Protein AF-A0A1Y0NC49-F1 (afdb_monomer_lite)

Sequence (222 aa):
MADESELGPLDVQISKRDEIGERDSGLVVSEALNSLEAHAFSTFETIMLKIKERSDGTISFKMAAEIAAMLTGGVFEPIYKQIDPEKLGATARSLNVANEYGKRLNVRGKNLKQNALQRLGVAYPSHGFVIDRREAERLFTHVRTPSDLEIELAAGVGVYASIPCDTPLVQFLNPVVKEVKNDPSNAAATGTSAKGAAVKRSKPTAPKRSAGARRNSVRPTK

pLDDT: mean 73.6, std 22.43, range [26.83, 97.44]

Secondary structure (DSSP, 8-state):
--TT--B-S-------SS-SS----THHHHHHHHHHHHHHHHHHHHHHHHHHHHTTTSS-HHHHHHHHHHHHHHHHHHHHTT--HHHHHHHHHHHHHHHHHHHHHHHHH--BPTTHHHHHHHSSS-TT--B-HHHHHHHBS---PPPHHHHHHHHHHHHHHHS--SSPP---SS---------GGG-SS----------PPPPPPPPPPPP-----------

Structure (mmCIF, N/CA/C/O backbone):
data_AF-A0A1Y0NC49-F1
#
_entry.id   AF-A0A1Y0NC49-F1
#
loop_
_atom_site.group_PDB
_atom_site.id
_atom_site.type_symbol
_atom_site.label_atom_id
_atom_site.label_alt_id
_atom_site.label_comp_id
_atom_site.label_asym_id
_atom_site.label_entity_id
_atom_site.label_seq_id
_atom_site.pdbx_PDB_ins_code
_atom_site.Cartn_x
_atom_site.Cartn_y
_atom_site.Cartn_z
_atom_site.occupancy
_atom_site.B_iso_or_equiv
_atom_site.auth_seq_id
_atom_site.auth_comp_id
_atom_site.auth_asym_id
_atom_site.auth_atom_id
_atom_site.pdbx_PDB_model_num
ATOM 1 N N . MET A 1 1 ? 13.428 -9.517 -17.381 1.00 87.62 1 MET A N 1
ATOM 2 C CA . MET A 1 1 ? 13.874 -9.676 -15.985 1.00 87.62 1 MET A CA 1
ATOM 3 C C . MET A 1 1 ? 14.841 -10.843 -15.932 1.00 87.62 1 MET A C 1
ATOM 5 O O . MET A 1 1 ? 14.443 -11.958 -16.276 1.00 87.62 1 MET A O 1
ATOM 9 N N . ALA A 1 2 ? 16.112 -10.558 -15.631 1.00 85.19 2 ALA A N 1
ATOM 10 C CA . ALA A 1 2 ? 17.130 -11.580 -15.379 1.00 85.19 2 ALA A CA 1
ATOM 11 C C . ALA A 1 2 ? 16.840 -12.283 -14.041 1.00 85.19 2 ALA A C 1
ATOM 13 O O . ALA A 1 2 ? 15.899 -11.901 -13.344 1.00 85.19 2 ALA A O 1
ATOM 14 N N . ASP A 1 3 ? 17.604 -13.317 -13.701 1.00 83.38 3 ASP A N 1
ATOM 15 C CA . ASP A 1 3 ? 17.299 -14.160 -12.537 1.00 83.38 3 ASP A CA 1
ATOM 16 C C . ASP A 1 3 ? 17.506 -13.444 -11.190 1.00 83.38 3 ASP A C 1
ATOM 18 O O . ASP A 1 3 ? 16.746 -13.690 -10.262 1.00 83.38 3 ASP A O 1
ATOM 22 N N . GLU A 1 4 ? 18.433 -12.487 -11.120 1.00 83.62 4 GLU A N 1
ATOM 23 C CA . GLU A 1 4 ? 18.668 -11.623 -9.948 1.00 83.62 4 GLU A CA 1
ATOM 24 C C . GLU A 1 4 ? 18.038 -10.225 -10.113 1.00 83.62 4 GLU A C 1
ATOM 26 O O . GLU A 1 4 ? 18.396 -9.273 -9.429 1.00 83.62 4 GLU A O 1
ATOM 31 N N . SER A 1 5 ? 17.132 -10.048 -11.083 1.00 84.50 5 SER A N 1
ATOM 32 C CA . SER A 1 5 ? 16.457 -8.761 -11.273 1.00 84.50 5 SER A CA 1
ATOM 33 C C . SER A 1 5 ? 15.294 -8.588 -10.307 1.00 84.50 5 SER A C 1
ATOM 35 O O . SER A 1 5 ? 14.400 -9.432 -10.242 1.00 84.50 5 SER A O 1
ATOM 37 N N . GLU A 1 6 ? 15.243 -7.417 -9.683 1.00 88.19 6 GLU A N 1
ATOM 38 C CA . GLU A 1 6 ? 14.230 -7.048 -8.700 1.00 88.19 6 GLU A CA 1
ATOM 39 C C . GLU A 1 6 ? 13.465 -5.799 -9.150 1.00 88.19 6 GLU A C 1
ATOM 41 O O . GLU A 1 6 ? 14.034 -4.867 -9.724 1.00 88.19 6 GLU A O 1
ATOM 46 N N . LEU A 1 7 ? 12.160 -5.773 -8.887 1.00 88.62 7 LEU A N 1
ATOM 47 C CA . LEU A 1 7 ? 11.336 -4.570 -8.966 1.00 88.62 7 LEU A CA 1
ATOM 48 C C . LEU A 1 7 ? 10.793 -4.257 -7.563 1.00 88.62 7 LEU A C 1
ATOM 50 O O . LEU A 1 7 ? 10.468 -5.167 -6.807 1.00 88.62 7 LEU A O 1
ATOM 54 N N . GLY A 1 8 ? 10.670 -2.977 -7.219 1.00 86.06 8 GLY A N 1
ATOM 55 C CA . GLY A 1 8 ? 9.942 -2.548 -6.024 1.00 86.06 8 GLY A CA 1
ATOM 56 C C . GLY A 1 8 ? 8.457 -2.278 -6.311 1.00 86.06 8 GLY A C 1
ATOM 57 O O . GLY A 1 8 ? 8.070 -2.082 -7.471 1.00 86.06 8 GLY A O 1
ATOM 58 N N . PRO A 1 9 ? 7.604 -2.210 -5.275 1.00 85.38 9 PRO A N 1
ATOM 59 C CA . PRO A 1 9 ? 6.251 -1.681 -5.396 1.00 85.38 9 PRO A CA 1
ATOM 60 C C . PRO A 1 9 ? 6.269 -0.231 -5.889 1.00 85.38 9 PRO A C 1
ATOM 62 O O . PRO A 1 9 ? 7.312 0.423 -5.926 1.00 85.38 9 PRO A O 1
ATOM 65 N N . LEU A 1 10 ? 5.101 0.295 -6.255 1.00 82.94 10 LEU A N 1
ATOM 66 C CA . LEU A 1 10 ? 4.974 1.670 -6.726 1.00 82.94 10 LEU A CA 1
ATOM 67 C C . LEU A 1 10 ? 5.448 2.637 -5.632 1.00 82.94 10 LEU A C 1
ATOM 69 O O . LEU A 1 10 ? 4.787 2.806 -4.608 1.00 82.94 10 LEU A O 1
ATOM 73 N N . ASP A 1 11 ? 6.606 3.256 -5.857 1.00 70.00 11 ASP A N 1
ATOM 74 C CA . ASP A 1 11 ? 7.195 4.204 -4.919 1.00 70.00 11 ASP A CA 1
ATOM 75 C C . ASP A 1 11 ? 6.455 5.538 -5.008 1.00 70.00 11 ASP A C 1
ATOM 77 O O . ASP A 1 11 ? 6.471 6.236 -6.029 1.00 70.00 11 ASP A O 1
ATOM 81 N N . VAL A 1 12 ? 5.757 5.875 -3.931 1.00 66.12 12 VAL A N 1
ATOM 82 C CA . VAL A 1 12 ? 5.056 7.140 -3.805 1.00 66.12 12 VAL A CA 1
ATOM 83 C C . VAL A 1 12 ? 5.989 8.078 -3.061 1.00 66.12 12 VAL A C 1
ATOM 85 O O . VAL A 1 12 ? 6.072 8.057 -1.837 1.00 66.12 12 VAL A O 1
ATOM 88 N N . GLN A 1 13 ? 6.722 8.896 -3.808 1.00 61.75 13 GLN A N 1
ATOM 89 C CA . GLN A 1 13 ? 7.709 9.790 -3.216 1.00 61.75 13 GLN A CA 1
ATOM 90 C C . GLN A 1 13 ? 7.017 10.907 -2.434 1.00 61.75 13 GLN A C 1
ATOM 92 O O . GLN A 1 13 ? 6.526 11.880 -3.007 1.00 61.75 13 GLN A O 1
ATOM 97 N N . ILE A 1 14 ? 6.981 10.769 -1.112 1.00 59.38 14 ILE A N 1
ATOM 98 C CA . ILE A 1 14 ? 6.468 11.799 -0.211 1.00 59.38 14 ILE A CA 1
ATOM 99 C C . ILE A 1 14 ? 7.626 12.709 0.171 1.00 59.38 14 ILE A C 1
ATOM 101 O O . ILE A 1 14 ? 8.635 12.280 0.724 1.00 59.38 14 ILE A O 1
ATOM 105 N N . SER A 1 15 ? 7.485 13.990 -0.149 1.00 46.03 15 SER A N 1
ATOM 106 C CA . SER A 1 15 ? 8.445 15.014 0.246 1.00 46.03 15 SER A CA 1
ATOM 107 C C . SER A 1 15 ? 8.203 15.368 1.716 1.00 46.03 15 SER A C 1
ATOM 109 O O . SER A 1 15 ? 7.214 16.031 2.022 1.00 46.03 15 SER A O 1
ATOM 111 N N . LYS A 1 16 ? 9.085 14.957 2.634 1.00 53.06 16 LYS A N 1
ATOM 112 C CA . LYS A 1 16 ? 9.150 15.579 3.966 1.00 53.06 16 LYS A CA 1
ATOM 113 C C . LYS A 1 16 ? 9.898 16.908 3.830 1.00 53.06 16 LYS A C 1
ATOM 115 O O . LYS A 1 16 ? 10.981 16.939 3.251 1.00 53.06 16 LYS A O 1
ATOM 120 N N . ARG A 1 17 ? 9.310 18.008 4.311 1.00 48.62 17 ARG A N 1
ATOM 121 C CA . ARG A 1 17 ? 9.970 19.328 4.321 1.00 48.62 17 ARG A CA 1
ATOM 122 C C . ARG A 1 17 ? 10.943 19.505 5.491 1.00 48.62 17 ARG A C 1
ATOM 124 O O . ARG A 1 17 ? 11.861 20.301 5.346 1.00 48.62 17 ARG A O 1
ATOM 131 N N . ASP A 1 18 ? 10.800 18.718 6.560 1.00 43.00 18 ASP A N 1
ATOM 132 C CA . ASP A 1 18 ? 11.466 19.008 7.841 1.00 43.00 18 ASP A CA 1
ATOM 133 C C . ASP A 1 18 ? 12.397 17.905 8.380 1.00 43.00 18 ASP A C 1
ATOM 135 O O . ASP A 1 18 ? 13.010 18.088 9.427 1.00 43.00 18 ASP A O 1
ATOM 139 N N . GLU A 1 19 ? 12.587 16.787 7.670 1.00 42.81 19 GLU A N 1
ATOM 140 C CA . GLU A 1 19 ? 13.508 15.722 8.103 1.00 42.81 19 GLU A CA 1
ATOM 141 C C . GLU A 1 19 ? 14.499 15.371 6.990 1.00 42.81 19 GLU A C 1
ATOM 143 O O . GLU A 1 19 ? 14.151 14.794 5.957 1.00 42.81 19 GLU A O 1
ATOM 148 N N . ILE A 1 20 ? 15.763 15.736 7.203 1.00 35.75 20 ILE A N 1
ATOM 149 C CA . ILE A 1 20 ? 16.882 15.348 6.344 1.00 35.75 20 ILE A CA 1
ATOM 150 C C . ILE A 1 20 ? 17.117 13.843 6.539 1.00 35.75 20 ILE A C 1
ATOM 152 O O . ILE A 1 20 ? 17.807 13.443 7.469 1.00 35.75 20 ILE A O 1
ATOM 156 N N . GLY A 1 21 ? 16.560 13.007 5.658 1.00 40.12 21 GLY A N 1
ATOM 157 C CA . GLY A 1 21 ? 17.065 11.644 5.440 1.00 40.12 21 GLY A CA 1
ATOM 158 C C . GLY A 1 21 ? 16.086 10.477 5.583 1.00 40.12 21 GLY A C 1
ATOM 159 O O . GLY A 1 21 ? 16.442 9.383 5.151 1.00 40.12 21 GLY A O 1
ATOM 160 N N . GLU A 1 22 ? 14.863 10.664 6.089 1.00 42.31 22 GLU A N 1
ATOM 161 C CA . GLU A 1 22 ? 13.917 9.547 6.260 1.00 42.31 22 GLU A CA 1
ATOM 162 C C . GLU A 1 22 ? 12.746 9.579 5.268 1.00 42.31 22 GLU A C 1
ATOM 164 O O . GLU A 1 22 ? 11.895 10.472 5.276 1.00 42.31 22 GLU A O 1
ATOM 169 N N . ARG A 1 23 ? 12.683 8.550 4.413 1.00 46.22 23 ARG A N 1
ATOM 170 C CA . ARG A 1 23 ? 11.523 8.234 3.572 1.00 46.22 23 ARG A CA 1
ATOM 171 C C . ARG A 1 23 ? 10.524 7.430 4.402 1.00 46.22 23 ARG A C 1
ATOM 173 O O . ARG A 1 23 ? 10.724 6.237 4.597 1.00 46.22 23 ARG A O 1
ATOM 180 N N . ASP A 1 24 ? 9.445 8.060 4.855 1.00 52.69 24 ASP A N 1
ATOM 181 C CA . ASP A 1 24 ? 8.302 7.309 5.381 1.00 52.69 24 ASP A CA 1
ATOM 182 C C . ASP A 1 24 ? 7.422 6.819 4.233 1.00 52.69 24 ASP A C 1
ATOM 184 O O . ASP A 1 24 ? 7.059 7.584 3.335 1.00 52.69 24 ASP A O 1
ATOM 188 N N . SER A 1 25 ? 7.040 5.546 4.286 1.00 51.53 25 SER A N 1
ATOM 189 C CA . SER A 1 25 ? 6.068 4.978 3.358 1.00 51.53 25 SER A CA 1
ATOM 190 C C . SER A 1 25 ? 4.673 5.481 3.728 1.00 51.53 25 SER A C 1
ATOM 192 O O . SER A 1 25 ? 4.112 5.105 4.755 1.00 51.53 25 SER A O 1
ATOM 194 N N . GLY A 1 26 ? 4.089 6.345 2.898 1.00 52.69 26 GLY A N 1
ATOM 195 C CA . GLY A 1 26 ? 2.743 6.861 3.155 1.00 52.69 26 GLY A CA 1
ATOM 196 C C . GLY A 1 26 ? 1.667 5.779 3.136 1.00 52.69 26 GLY A C 1
ATOM 197 O O . GLY A 1 26 ? 0.661 5.887 3.830 1.00 52.69 26 GLY A O 1
ATOM 198 N N . LEU A 1 27 ? 1.897 4.686 2.410 1.00 53.19 27 LEU A N 1
ATOM 199 C CA . LEU A 1 27 ? 0.975 3.558 2.374 1.00 53.19 27 LEU A CA 1
ATOM 200 C C . LEU A 1 27 ? 0.624 3.028 3.780 1.00 53.19 27 LEU A C 1
ATOM 202 O O . LEU A 1 27 ? -0.527 2.693 4.055 1.00 53.19 27 LEU A O 1
ATOM 206 N N . VAL A 1 28 ? 1.595 3.060 4.693 1.00 58.81 28 VAL A N 1
ATOM 207 C CA . VAL A 1 28 ? 1.469 2.544 6.061 1.00 58.81 28 VAL A CA 1
ATOM 208 C C . VAL A 1 28 ? 0.462 3.347 6.893 1.00 58.81 28 VAL A C 1
ATOM 210 O O . VAL A 1 28 ? -0.202 2.787 7.759 1.00 58.81 28 VAL A O 1
ATOM 213 N N . VAL A 1 29 ? 0.286 4.646 6.627 1.00 65.00 29 VAL A N 1
ATOM 214 C CA . VAL A 1 29 ? -0.526 5.523 7.492 1.00 65.00 29 VAL A CA 1
ATOM 215 C C . VAL A 1 29 ? -2.026 5.272 7.312 1.00 65.00 29 VAL A C 1
ATOM 217 O O . VAL A 1 29 ? -2.773 5.249 8.287 1.00 65.00 29 VAL A O 1
ATOM 220 N N . SER A 1 30 ? -2.488 5.064 6.075 1.00 67.94 30 SER A N 1
ATOM 221 C CA . SER A 1 30 ? -3.914 4.827 5.799 1.00 67.94 30 SER A CA 1
ATOM 222 C C . SER A 1 30 ? -4.369 3.442 6.265 1.00 67.94 30 SER A C 1
ATOM 224 O O . SER A 1 30 ? -5.453 3.304 6.826 1.00 67.94 30 SER A O 1
ATOM 226 N N . GLU A 1 31 ? -3.533 2.420 6.073 1.00 71.00 31 GLU A N 1
ATOM 227 C CA . GLU A 1 31 ? -3.810 1.068 6.565 1.00 71.00 31 GLU A CA 1
ATOM 228 C C . GLU A 1 31 ? -3.779 1.010 8.097 1.00 71.00 31 GLU A C 1
ATOM 230 O O . GLU A 1 31 ? -4.676 0.427 8.709 1.00 71.00 31 GLU A O 1
ATOM 235 N N . ALA A 1 32 ? -2.819 1.696 8.728 1.00 75.50 32 ALA A N 1
ATOM 236 C CA . ALA A 1 32 ? -2.767 1.825 10.181 1.00 75.50 32 ALA A CA 1
ATOM 237 C C . ALA A 1 32 ? -4.022 2.502 10.751 1.00 75.50 32 ALA A C 1
ATOM 239 O O . ALA A 1 32 ? -4.528 2.060 11.778 1.00 75.50 32 ALA A O 1
ATOM 240 N N . LEU A 1 33 ? -4.560 3.526 10.079 1.00 81.25 33 LEU A N 1
ATOM 241 C CA . LEU A 1 33 ? -5.809 4.180 10.481 1.00 81.25 33 LEU A CA 1
ATOM 242 C C . LEU A 1 33 ? -7.016 3.246 10.403 1.00 81.25 33 LEU A C 1
ATOM 244 O O . LEU A 1 33 ? -7.763 3.152 11.372 1.00 81.25 33 LEU A O 1
ATOM 248 N N . ASN A 1 34 ? -7.179 2.521 9.293 1.00 82.44 34 ASN A N 1
ATOM 249 C CA . ASN A 1 34 ? -8.266 1.546 9.151 1.00 82.44 34 ASN A CA 1
ATOM 250 C C . ASN A 1 34 ? -8.160 0.433 10.208 1.00 82.44 34 ASN A C 1
ATOM 252 O O . ASN A 1 34 ? -9.161 0.001 10.775 1.00 82.44 34 ASN A O 1
ATOM 256 N N . SER A 1 35 ? -6.935 -0.014 10.501 1.00 86.50 35 SER A N 1
ATOM 257 C CA . SER A 1 35 ? -6.669 -0.980 11.568 1.00 86.50 35 SER A CA 1
ATOM 258 C C . SER A 1 35 ? -7.035 -0.412 12.945 1.00 86.50 35 SER A C 1
ATOM 260 O O . SER A 1 35 ? -7.720 -1.066 13.731 1.00 86.50 35 SER A O 1
ATOM 262 N N . LEU A 1 36 ? -6.655 0.839 13.226 1.00 89.19 36 LEU A N 1
ATOM 263 C CA . LEU A 1 36 ? -6.966 1.520 14.482 1.00 89.19 36 LEU A CA 1
ATOM 264 C C . LEU A 1 36 ? -8.477 1.724 14.669 1.00 89.19 36 LEU A C 1
ATOM 266 O O . LEU A 1 36 ? -8.977 1.553 15.780 1.00 89.19 36 LEU A O 1
ATOM 270 N N . GLU A 1 37 ? -9.208 2.038 13.598 1.00 90.94 37 GLU A N 1
ATOM 271 C CA . GLU A 1 37 ? -10.672 2.124 13.594 1.00 90.94 37 GLU A CA 1
ATOM 272 C C . GLU A 1 37 ? -11.304 0.768 13.936 1.00 90.94 37 GLU A C 1
ATOM 274 O O . GLU A 1 37 ? -12.117 0.675 14.860 1.00 90.94 37 GLU A O 1
ATOM 279 N N . ALA A 1 38 ? -10.884 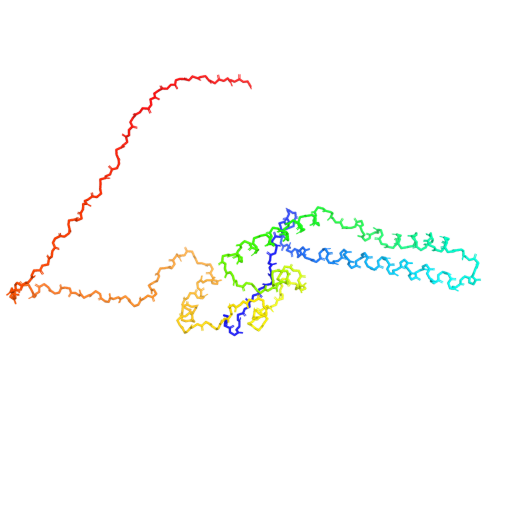-0.301 13.251 1.00 92.94 38 ALA A N 1
ATOM 280 C CA . ALA A 1 38 ? -11.381 -1.651 13.500 1.00 92.94 38 ALA A CA 1
ATOM 281 C C . ALA A 1 38 ? -11.109 -2.106 14.945 1.00 92.94 38 ALA A C 1
ATOM 283 O O . ALA A 1 38 ? -11.987 -2.668 15.608 1.00 92.94 38 ALA A O 1
ATOM 284 N N . HIS A 1 39 ? -9.916 -1.816 15.468 1.00 94.44 39 HIS A N 1
ATOM 285 C CA . HIS A 1 39 ? -9.561 -2.098 16.856 1.00 94.44 39 HIS A CA 1
ATOM 286 C C . HIS A 1 39 ? -10.370 -1.268 17.855 1.00 94.44 39 HIS A C 1
ATOM 288 O O . HIS A 1 39 ? -10.789 -1.810 18.881 1.00 94.44 39 HIS A O 1
ATOM 294 N N . ALA A 1 40 ? -10.631 0.011 17.572 1.00 95.12 40 ALA A N 1
ATOM 295 C CA . ALA A 1 40 ? -11.466 0.856 18.420 1.00 95.12 40 ALA A CA 1
ATOM 296 C C . ALA A 1 40 ? -12.896 0.311 18.503 1.00 95.12 40 ALA A C 1
ATOM 298 O O . ALA A 1 40 ? -13.429 0.142 19.602 1.00 95.12 40 ALA A O 1
ATOM 299 N N . PHE A 1 41 ? -13.486 -0.058 17.364 1.00 95.88 41 PHE A N 1
ATOM 300 C CA . PHE A 1 41 ? -14.822 -0.646 17.320 1.00 95.88 41 PHE A CA 1
ATOM 301 C C . PHE A 1 41 ? -14.894 -1.983 18.073 1.00 95.88 41 PHE A C 1
ATOM 303 O O . PHE A 1 41 ? -15.756 -2.169 18.932 1.00 95.88 41 PHE A O 1
ATOM 310 N N . SER A 1 42 ? -13.948 -2.893 17.819 1.00 97.19 42 SER A N 1
ATOM 311 C CA . SER A 1 42 ? -13.893 -4.193 18.500 1.00 97.19 42 SER A CA 1
ATOM 312 C C . SER A 1 42 ? -13.695 -4.052 20.014 1.00 97.19 42 SER A C 1
ATOM 314 O O . SER A 1 42 ? -14.296 -4.790 20.801 1.00 97.19 42 SER A O 1
ATOM 316 N N . THR A 1 43 ? -12.892 -3.077 20.446 1.00 96.50 43 THR A N 1
ATOM 317 C CA . THR A 1 43 ? -12.676 -2.786 21.869 1.00 96.50 43 THR A CA 1
ATOM 318 C C . THR A 1 43 ? -13.954 -2.271 22.522 1.00 96.50 43 THR A C 1
ATOM 320 O O . THR A 1 43 ? -14.339 -2.773 23.580 1.00 96.50 43 THR A O 1
ATOM 323 N N . PHE A 1 44 ? -14.647 -1.332 21.874 1.00 97.44 44 PHE A N 1
ATOM 324 C CA . PHE A 1 44 ? -15.941 -0.832 22.332 1.00 97.44 44 PHE A CA 1
ATOM 325 C C . PHE A 1 44 ? -16.955 -1.966 22.509 1.00 97.44 44 PHE A C 1
ATOM 327 O O . PHE A 1 44 ? -17.540 -2.109 23.585 1.00 97.44 44 PHE A O 1
ATOM 334 N N . GLU A 1 45 ? -17.125 -2.800 21.482 1.00 96.81 45 GLU A N 1
ATOM 335 C CA . GLU A 1 45 ? -18.058 -3.926 21.505 1.00 96.81 45 GLU A CA 1
ATOM 336 C C . GLU A 1 45 ? -17.712 -4.907 22.631 1.00 96.81 45 GLU A C 1
ATOM 338 O O . GLU A 1 45 ? -18.567 -5.264 23.443 1.00 96.81 45 GLU A O 1
ATOM 343 N N . THR A 1 46 ? -16.433 -5.271 22.741 1.00 96.62 46 THR A N 1
ATOM 344 C CA . THR A 1 46 ? -15.938 -6.184 23.775 1.00 96.62 46 THR A CA 1
ATOM 345 C C . THR A 1 46 ? -16.215 -5.652 25.178 1.00 96.62 46 THR A C 1
ATOM 347 O O . THR A 1 46 ? -16.656 -6.406 26.046 1.00 96.62 46 THR A O 1
ATOM 350 N N . ILE A 1 47 ? -15.950 -4.368 25.432 1.00 95.69 47 ILE A N 1
ATOM 351 C CA . ILE A 1 47 ? -16.185 -3.754 26.744 1.00 95.69 47 ILE A CA 1
ATOM 352 C C . ILE A 1 47 ? -17.684 -3.708 27.043 1.00 95.69 47 ILE A C 1
ATOM 354 O O . ILE A 1 47 ? -18.097 -4.115 28.128 1.00 95.69 47 ILE A O 1
ATOM 358 N N . MET A 1 48 ? -18.500 -3.262 26.087 1.00 95.31 48 MET A N 1
ATOM 359 C CA . MET A 1 48 ? -19.947 -3.143 26.258 1.00 95.31 48 MET A CA 1
ATOM 360 C C . MET A 1 48 ? -20.588 -4.501 26.580 1.00 95.31 48 MET A C 1
ATOM 362 O O . MET A 1 48 ? -21.315 -4.618 27.572 1.00 95.31 48 MET A O 1
ATOM 366 N N . LEU A 1 49 ? -20.257 -5.542 25.807 1.00 94.56 49 LEU A N 1
ATOM 367 C CA . LEU A 1 49 ? -20.767 -6.897 26.021 1.00 94.56 49 LEU A CA 1
ATOM 368 C C . LEU A 1 49 ? -20.300 -7.473 27.362 1.00 94.56 49 LEU A C 1
ATOM 370 O O . LEU A 1 49 ? -21.121 -7.998 28.112 1.00 94.56 49 LEU A O 1
ATOM 374 N N . LYS A 1 50 ? -19.019 -7.301 27.720 1.00 94.81 50 LYS A N 1
ATOM 375 C CA . LYS A 1 50 ? -18.484 -7.759 29.015 1.00 94.81 50 LYS A CA 1
ATOM 376 C C . LYS A 1 50 ? -19.150 -7.077 30.199 1.00 94.81 50 LYS A C 1
ATOM 378 O O . LYS A 1 50 ? -19.402 -7.735 31.206 1.00 94.81 50 LYS A O 1
ATOM 383 N N . ILE A 1 51 ? -19.423 -5.774 30.105 1.00 93.44 51 ILE A N 1
ATOM 384 C CA . ILE A 1 51 ? -20.188 -5.070 31.135 1.00 93.44 51 ILE A CA 1
ATOM 385 C C . ILE A 1 51 ? -21.566 -5.714 31.224 1.00 93.44 51 ILE A C 1
ATOM 387 O O . ILE A 1 51 ? -21.963 -6.130 32.306 1.00 93.44 51 ILE A O 1
ATOM 391 N N . LYS A 1 52 ? -22.281 -5.864 30.105 1.00 90.75 52 LYS A N 1
ATOM 392 C CA . LYS A 1 52 ? -23.648 -6.388 30.126 1.00 90.75 52 LYS A CA 1
ATOM 393 C C . LYS A 1 52 ? -23.742 -7.804 30.705 1.00 90.75 52 LYS A C 1
ATOM 395 O O . LYS A 1 52 ? -24.641 -8.053 31.506 1.00 90.75 52 LYS A O 1
ATOM 400 N N . GLU A 1 53 ? -22.817 -8.679 30.329 1.00 92.06 53 GLU A N 1
ATOM 401 C CA . GLU A 1 53 ? -22.733 -10.066 30.793 1.00 92.06 53 GLU A CA 1
ATOM 402 C C . GLU A 1 53 ? -22.413 -10.149 32.290 1.00 92.06 53 GLU A C 1
ATOM 404 O O . GLU A 1 53 ? -23.106 -10.835 33.028 1.00 92.06 53 GLU A O 1
ATOM 409 N N . ARG A 1 54 ? -21.419 -9.391 32.772 1.00 92.62 54 ARG A N 1
ATOM 410 C CA . ARG A 1 54 ? -20.984 -9.440 34.182 1.00 92.62 54 ARG A CA 1
ATOM 411 C C . ARG A 1 54 ? -21.898 -8.701 35.152 1.00 92.62 54 ARG A C 1
ATOM 413 O O . ARG A 1 54 ? -21.737 -8.829 36.359 1.00 92.62 54 ARG A O 1
ATOM 420 N N . SER A 1 55 ? -22.805 -7.881 34.634 1.00 88.81 55 SER A N 1
ATOM 421 C CA . SER A 1 55 ? -23.704 -7.073 35.457 1.00 88.81 55 SER A CA 1
ATOM 422 C C . SER A 1 55 ? -24.959 -7.825 35.902 1.00 88.81 55 SER A C 1
ATOM 424 O O . SER A 1 55 ? -25.747 -7.240 36.639 1.00 88.81 55 SER A O 1
ATOM 426 N N . ASP A 1 56 ? -25.225 -9.039 35.406 1.00 85.31 56 ASP A N 1
ATOM 427 C CA . ASP A 1 56 ? -26.453 -9.806 35.697 1.00 85.31 56 ASP A CA 1
ATOM 428 C C . ASP A 1 56 ? -27.746 -8.970 35.586 1.00 85.31 56 ASP A C 1
ATOM 430 O O . ASP A 1 56 ? -28.675 -9.058 36.385 1.00 85.31 56 ASP A O 1
ATOM 434 N N . GLY A 1 57 ? -27.806 -8.082 34.589 1.00 82.25 57 GLY A N 1
ATOM 435 C CA . GLY A 1 57 ? -28.975 -7.227 34.355 1.00 82.25 57 GLY A CA 1
ATOM 436 C C . GLY A 1 57 ? -29.040 -5.928 35.167 1.00 82.25 57 GLY A C 1
ATOM 437 O O . GLY A 1 57 ? -29.865 -5.084 34.827 1.00 82.25 57 GLY A O 1
ATOM 438 N N . THR A 1 58 ? -28.152 -5.706 36.143 1.00 89.25 58 THR A N 1
ATOM 439 C CA . THR A 1 58 ? -28.120 -4.463 36.947 1.00 89.25 58 THR A CA 1
ATOM 440 C C . THR A 1 58 ? -27.775 -3.223 36.122 1.00 89.25 58 THR A C 1
ATOM 442 O O . THR A 1 58 ? -28.319 -2.145 36.355 1.00 89.25 58 THR A O 1
ATOM 445 N N . ILE A 1 59 ? -26.912 -3.372 35.114 1.00 91.00 59 ILE A N 1
ATOM 446 C CA . ILE A 1 59 ? -26.540 -2.296 34.194 1.00 91.00 59 ILE A CA 1
ATOM 447 C C . ILE A 1 59 ? -27.402 -2.379 32.926 1.00 91.00 59 ILE A C 1
ATOM 449 O O . ILE A 1 59 ? -27.519 -3.421 32.259 1.00 91.00 59 ILE A O 1
ATOM 453 N N . SER A 1 60 ? -28.032 -1.249 32.592 1.00 92.56 60 SER A N 1
ATOM 454 C CA . SER A 1 60 ? -28.800 -1.095 31.357 1.00 92.56 60 SER A CA 1
ATOM 455 C C . SER A 1 60 ? -27.871 -1.098 30.142 1.00 92.56 60 SER A C 1
ATOM 457 O O . SER A 1 60 ? -26.710 -0.704 30.228 1.00 92.56 60 SER A O 1
ATOM 459 N N . PHE A 1 61 ? -28.383 -1.508 28.979 1.00 91.94 61 PHE A N 1
ATOM 460 C CA . PHE A 1 61 ? -27.602 -1.484 27.737 1.00 91.94 61 PHE A CA 1
ATOM 461 C C . PHE A 1 61 ? -27.057 -0.081 27.427 1.00 91.94 61 PHE A C 1
ATOM 463 O O . PHE A 1 61 ? -25.894 0.067 27.069 1.00 91.94 61 PHE A O 1
ATOM 470 N N . LYS A 1 62 ? -27.880 0.954 27.647 1.00 94.38 62 LYS A N 1
ATOM 471 C CA . LYS A 1 62 ? -27.487 2.354 27.463 1.00 94.38 62 LYS A CA 1
ATOM 472 C C . LYS A 1 62 ? -26.285 2.726 28.337 1.00 94.38 62 LYS A C 1
ATOM 474 O O . LYS A 1 62 ? -25.309 3.253 27.821 1.00 94.38 62 LYS A O 1
ATOM 479 N N . MET A 1 63 ? -26.330 2.396 29.629 1.00 93.81 63 MET A N 1
ATOM 480 C CA . MET A 1 63 ? -25.232 2.694 30.554 1.00 93.81 63 MET A CA 1
ATOM 481 C C . MET A 1 63 ? -23.961 1.909 30.195 1.00 93.81 63 MET A C 1
ATOM 483 O O . MET A 1 63 ? -22.865 2.460 30.219 1.00 93.81 63 MET A O 1
ATOM 487 N N . ALA A 1 64 ? -24.092 0.634 29.811 1.00 93.25 64 ALA A N 1
ATOM 488 C CA . ALA A 1 64 ? -22.958 -0.171 29.357 1.00 93.25 64 ALA A CA 1
ATOM 489 C C . ALA A 1 64 ? -22.296 0.425 28.102 1.00 93.25 64 ALA A C 1
ATOM 491 O O . ALA A 1 64 ? -21.070 0.483 28.027 1.00 93.25 64 ALA A O 1
ATOM 492 N N . ALA A 1 65 ? -23.096 0.911 27.147 1.00 95.00 65 ALA A N 1
ATOM 493 C CA . ALA A 1 65 ? -22.605 1.581 25.947 1.00 95.00 65 ALA A CA 1
ATOM 494 C C . ALA A 1 65 ? -21.908 2.914 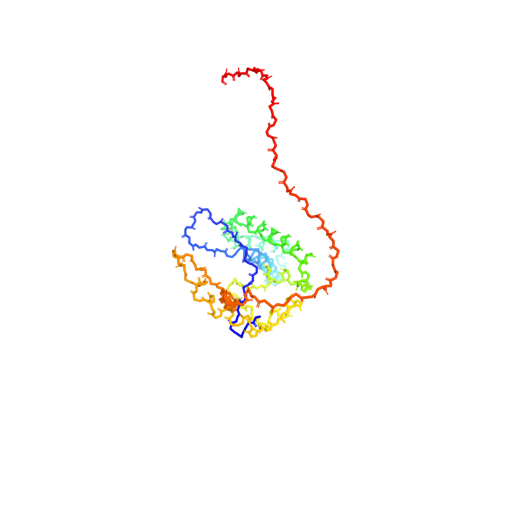26.271 1.00 95.00 65 ALA A C 1
ATOM 496 O O . ALA A 1 65 ? -20.838 3.184 25.735 1.00 95.00 65 ALA A O 1
ATOM 497 N N . GLU A 1 66 ? -22.459 3.724 27.180 1.00 96.12 66 GLU A N 1
ATOM 498 C CA . GLU A 1 66 ? -21.840 4.984 27.621 1.00 96.12 66 GLU A CA 1
ATOM 499 C C . GLU A 1 66 ? -20.481 4.745 28.305 1.00 96.12 66 GLU A C 1
ATOM 501 O O . GLU A 1 66 ? -19.494 5.401 27.968 1.00 96.12 66 GLU A O 1
ATOM 506 N N . ILE A 1 67 ? -20.391 3.759 29.206 1.00 94.62 67 ILE A N 1
ATOM 507 C CA . ILE A 1 67 ? -19.126 3.383 29.861 1.00 94.62 67 ILE A CA 1
ATOM 508 C C . ILE A 1 67 ? -18.117 2.858 28.832 1.00 94.62 67 ILE A C 1
ATOM 510 O O . ILE A 1 67 ? -16.951 3.255 28.853 1.00 94.62 67 ILE A O 1
ATOM 514 N N . ALA A 1 68 ? -18.551 1.992 27.913 1.00 96.00 68 ALA A N 1
ATOM 515 C CA . ALA A 1 68 ? -17.688 1.459 26.865 1.00 96.00 68 ALA A CA 1
ATOM 516 C C . ALA A 1 68 ? -17.161 2.558 25.934 1.00 96.00 68 ALA A C 1
ATOM 518 O O . ALA A 1 68 ? -15.984 2.532 25.574 1.00 96.00 68 ALA A O 1
ATOM 519 N N . ALA A 1 69 ? -17.993 3.545 25.586 1.00 96.25 69 ALA A N 1
ATOM 520 C CA . ALA A 1 69 ? -17.587 4.696 24.787 1.00 96.25 69 ALA A CA 1
ATOM 521 C C . ALA A 1 69 ? -16.542 5.549 25.518 1.00 96.25 69 ALA A C 1
ATOM 523 O O . ALA A 1 69 ? -15.526 5.894 24.920 1.00 96.25 69 ALA A O 1
ATOM 524 N N . MET A 1 70 ? -16.739 5.833 26.812 1.00 96.94 70 MET A N 1
ATOM 525 C CA . MET A 1 70 ? -15.762 6.579 27.617 1.00 96.94 70 MET A CA 1
ATOM 526 C C . MET A 1 70 ? -14.422 5.844 27.733 1.00 96.94 70 MET A C 1
ATOM 528 O O . MET A 1 70 ? -13.374 6.456 27.544 1.00 96.94 70 MET A O 1
ATOM 532 N N . LEU A 1 71 ? -14.442 4.537 28.013 1.00 95.50 71 LEU A N 1
ATOM 533 C CA . LEU A 1 71 ? -13.221 3.736 28.142 1.00 95.50 71 LEU A CA 1
ATOM 534 C C . LEU A 1 71 ? -12.482 3.611 26.809 1.00 95.50 71 LEU A C 1
ATOM 536 O O . LEU A 1 71 ? -11.275 3.829 26.753 1.00 95.50 71 LEU A O 1
ATOM 540 N N . THR A 1 72 ? -13.204 3.304 25.731 1.00 96.25 72 THR A N 1
ATOM 541 C CA . THR A 1 72 ? -12.611 3.206 24.390 1.00 96.25 72 THR A CA 1
ATOM 542 C C . THR A 1 72 ? -12.056 4.561 23.959 1.00 96.25 72 THR A C 1
ATOM 544 O O . THR A 1 72 ? -10.908 4.643 23.535 1.00 96.25 72 THR A O 1
ATOM 547 N N . GLY A 1 73 ? -12.819 5.642 24.145 1.00 95.12 73 GLY A N 1
ATOM 548 C CA . GLY A 1 73 ? -12.364 7.003 23.877 1.00 95.12 73 GLY A CA 1
ATOM 549 C C . GLY A 1 73 ? -11.079 7.335 24.634 1.00 95.12 73 GLY A C 1
ATOM 550 O O . GLY A 1 73 ? -10.098 7.717 24.010 1.00 95.12 73 GLY A O 1
ATOM 551 N N . GLY A 1 74 ? -11.036 7.090 25.947 1.00 94.75 74 GLY A N 1
ATOM 552 C CA . GLY A 1 74 ? -9.856 7.373 26.769 1.00 94.75 74 GLY A CA 1
ATOM 553 C C . GLY A 1 74 ? -8.605 6.570 26.386 1.00 94.75 74 GLY A C 1
ATOM 554 O O . GLY A 1 74 ? -7.494 7.079 26.516 1.00 94.75 74 GLY A O 1
ATOM 555 N N . VAL A 1 75 ? -8.762 5.338 25.887 1.00 94.19 75 VAL A N 1
ATOM 556 C CA . VAL A 1 75 ? -7.633 4.502 25.436 1.00 94.19 75 VAL A CA 1
ATOM 557 C C . VAL A 1 75 ? -7.108 4.945 24.068 1.00 94.19 75 VAL A C 1
ATOM 559 O O . VAL A 1 75 ? -5.897 5.003 23.865 1.00 94.19 75 VAL A O 1
ATOM 562 N N . PHE A 1 76 ? -8.000 5.264 23.128 1.00 93.62 76 PHE A N 1
ATOM 563 C CA . PHE A 1 76 ? -7.622 5.552 21.741 1.00 93.62 76 PHE A CA 1
ATOM 564 C C . PHE A 1 76 ? -7.321 7.037 21.475 1.00 93.62 76 PHE A C 1
ATOM 566 O O . PHE A 1 76 ? -6.509 7.340 20.600 1.00 93.62 76 PHE A O 1
ATOM 573 N N . GLU A 1 77 ? -7.908 7.972 22.227 1.00 93.88 77 GLU A N 1
ATOM 574 C CA . GLU A 1 77 ? -7.676 9.420 22.102 1.00 93.88 77 GLU A CA 1
ATOM 575 C C . GLU A 1 77 ? -6.186 9.818 22.030 1.00 93.88 77 GLU A C 1
ATOM 577 O O . GLU A 1 77 ? -5.827 10.552 21.104 1.00 93.88 77 GLU A O 1
ATOM 582 N N . PRO A 1 78 ? -5.285 9.361 22.928 1.00 92.50 78 PRO A N 1
ATOM 583 C CA . PRO A 1 78 ? -3.875 9.748 22.861 1.00 92.50 78 PRO A CA 1
ATOM 584 C C . PRO A 1 78 ? -3.156 9.223 21.612 1.00 92.50 78 PRO A C 1
ATOM 586 O O . PRO A 1 78 ? -2.166 9.824 21.198 1.00 92.50 78 PRO A O 1
ATOM 589 N N . ILE A 1 79 ? -3.636 8.135 21.002 1.00 88.69 79 ILE A N 1
ATOM 590 C CA . ILE A 1 79 ? -3.088 7.600 19.749 1.00 88.69 79 ILE A CA 1
ATOM 591 C C . ILE A 1 79 ? -3.544 8.481 18.585 1.00 88.69 79 ILE A C 1
ATOM 593 O O . ILE A 1 79 ? -2.713 8.970 17.826 1.00 88.69 79 ILE A O 1
ATOM 597 N N . TYR A 1 80 ? -4.848 8.763 18.486 1.00 87.62 80 TYR A N 1
ATOM 598 C CA . TYR A 1 80 ? -5.391 9.626 17.431 1.00 87.62 80 TYR A CA 1
ATOM 599 C C . TYR A 1 80 ? -4.825 11.054 17.481 1.00 87.62 80 TYR A C 1
ATOM 601 O O . TYR A 1 80 ? -4.625 11.661 16.433 1.00 87.62 80 TYR A O 1
ATOM 609 N N . LYS A 1 81 ? -4.495 11.579 18.670 1.00 89.12 81 LYS A N 1
ATOM 610 C CA . LYS A 1 81 ? -3.839 12.891 18.831 1.00 89.12 81 LYS A CA 1
ATOM 611 C C . LYS A 1 81 ? -2.419 12.966 18.263 1.00 89.12 81 LYS A C 1
ATOM 613 O O . LYS A 1 81 ? -1.943 14.067 18.011 1.00 89.12 81 LYS A O 1
ATOM 618 N N . GLN A 1 82 ? -1.740 11.834 18.085 1.00 85.75 82 GLN A N 1
ATOM 619 C CA . GLN A 1 82 ? -0.397 11.788 17.493 1.00 85.75 82 GLN A CA 1
ATOM 620 C C . GLN A 1 82 ? -0.431 11.755 15.961 1.00 85.75 82 GLN A C 1
ATOM 622 O O . GLN A 1 82 ? 0.613 11.849 15.318 1.00 85.75 82 GLN A O 1
ATOM 627 N N . ILE A 1 83 ? -1.614 11.604 15.363 1.00 84.06 83 ILE A N 1
ATOM 628 C CA . ILE A 1 83 ? -1.763 11.499 13.916 1.00 84.06 83 ILE A CA 1
ATOM 629 C C . ILE A 1 83 ? -1.749 12.900 13.315 1.00 84.06 83 ILE A C 1
ATOM 631 O O . ILE A 1 83 ? -2.627 13.715 13.590 1.00 84.06 83 ILE A O 1
ATOM 635 N N . ASP A 1 84 ? -0.766 13.154 12.456 1.00 83.94 84 ASP A N 1
ATOM 636 C CA . ASP A 1 84 ? -0.675 14.392 11.692 1.00 83.94 84 ASP A CA 1
ATOM 637 C C . ASP A 1 84 ? -1.605 14.336 10.457 1.00 83.94 84 ASP A C 1
ATOM 639 O O . ASP A 1 84 ? -1.350 13.566 9.516 1.00 83.94 84 ASP A O 1
ATOM 643 N N . PRO A 1 85 ? -2.683 15.146 10.421 1.00 82.44 85 PRO A N 1
ATOM 644 C CA . PRO A 1 85 ? -3.606 15.171 9.292 1.00 82.44 85 PRO A CA 1
ATOM 645 C C . PRO A 1 85 ? -2.965 15.710 8.004 1.00 82.44 85 PRO A C 1
ATOM 647 O O . PRO A 1 85 ? -3.388 15.319 6.914 1.00 82.44 85 PRO A O 1
ATOM 650 N N . GLU A 1 86 ? -1.945 16.573 8.086 1.00 83.62 86 GLU A N 1
ATOM 651 C CA . GLU A 1 86 ? -1.250 17.094 6.905 1.00 83.62 86 GLU A CA 1
ATOM 652 C C . GLU A 1 86 ? -0.436 15.983 6.234 1.00 83.62 86 GLU A C 1
ATOM 654 O O . GLU A 1 86 ? -0.566 15.756 5.024 1.00 83.62 86 GLU A O 1
ATOM 659 N N . LYS A 1 87 ? 0.322 15.214 7.026 1.00 77.38 87 LYS A N 1
ATOM 660 C CA . LYS A 1 87 ? 1.072 14.043 6.545 1.00 77.38 87 LYS A CA 1
ATOM 661 C C . LYS A 1 87 ? 0.150 12.994 5.918 1.00 77.38 87 LYS A C 1
ATOM 663 O O . LYS A 1 87 ? 0.467 12.444 4.856 1.00 77.38 87 LYS A O 1
ATOM 668 N N . LEU A 1 88 ? -1.014 12.752 6.524 1.00 79.19 88 LEU A N 1
ATOM 669 C CA . LEU A 1 88 ? -2.037 11.859 5.976 1.00 79.19 88 LEU A CA 1
ATOM 670 C C . LEU A 1 88 ? -2.589 12.371 4.635 1.00 79.19 88 LEU A C 1
ATOM 672 O O . LEU A 1 88 ? -2.681 11.614 3.665 1.00 79.19 88 LEU A O 1
ATOM 676 N N . GLY A 1 89 ? -2.927 13.658 4.550 1.00 82.06 89 GLY A N 1
ATOM 677 C CA . GLY A 1 89 ? -3.443 14.270 3.325 1.00 82.06 89 GLY A CA 1
ATOM 678 C C . GLY A 1 89 ? -2.426 14.246 2.181 1.00 82.06 89 GLY A C 1
ATOM 679 O O . GLY A 1 89 ? -2.768 13.900 1.046 1.00 82.06 89 GLY A O 1
ATOM 680 N N . ALA A 1 90 ? -1.161 14.555 2.473 1.00 80.38 90 ALA A N 1
ATOM 681 C CA . ALA A 1 90 ? -0.068 14.505 1.505 1.00 80.38 90 ALA A CA 1
ATOM 682 C C . ALA A 1 90 ? 0.153 13.083 0.968 1.00 80.38 90 ALA A C 1
ATOM 684 O O . ALA A 1 90 ? 0.282 12.880 -0.242 1.00 80.38 90 ALA A O 1
ATOM 685 N N . THR A 1 91 ? 0.122 12.097 1.859 1.00 76.50 91 THR A N 1
ATOM 686 C CA . THR A 1 91 ? 0.187 10.671 1.533 1.00 76.50 91 THR A CA 1
ATOM 687 C C . THR A 1 91 ? -0.938 10.249 0.589 1.00 76.50 91 THR A C 1
ATOM 689 O O . THR A 1 91 ? -0.677 9.736 -0.503 1.00 76.50 91 THR A O 1
ATOM 692 N N . ALA A 1 92 ? -2.192 10.519 0.968 1.00 79.25 92 ALA A N 1
ATOM 693 C CA . ALA A 1 92 ? -3.364 10.143 0.183 1.00 79.25 92 ALA A CA 1
ATOM 694 C C . ALA A 1 92 ? -3.347 10.813 -1.199 1.00 79.25 92 ALA A C 1
ATOM 696 O O . ALA A 1 92 ? -3.603 10.178 -2.225 1.00 79.25 92 ALA A O 1
ATOM 697 N N . ARG A 1 93 ? -2.970 12.096 -1.250 1.00 82.81 93 ARG A N 1
ATOM 698 C CA . ARG A 1 93 ? -2.784 12.821 -2.509 1.00 82.81 93 ARG A CA 1
ATOM 699 C C . ARG A 1 93 ? -1.723 12.163 -3.385 1.00 82.81 93 ARG A C 1
ATOM 701 O O . ARG A 1 93 ? -1.948 12.015 -4.584 1.00 82.81 93 ARG A O 1
ATOM 708 N N . SER A 1 94 ? -0.586 11.784 -2.816 1.00 82.62 94 SER A N 1
ATOM 709 C CA . SER A 1 94 ? 0.519 11.211 -3.585 1.00 82.62 94 SER A CA 1
ATOM 710 C C . SER A 1 94 ? 0.143 9.837 -4.151 1.00 82.62 94 SER A C 1
ATOM 712 O O . SER A 1 94 ? 0.376 9.587 -5.334 1.00 82.62 94 SER A O 1
ATOM 714 N N . LEU A 1 95 ? -0.552 8.998 -3.370 1.00 79.88 95 LEU A N 1
ATOM 715 C CA . LEU A 1 95 ? -1.123 7.726 -3.836 1.00 79.88 95 LEU A CA 1
ATOM 716 C C . LEU A 1 95 ? -2.105 7.937 -4.995 1.00 79.88 95 LEU A C 1
ATOM 718 O O . LEU A 1 95 ? -2.057 7.223 -5.997 1.00 79.88 95 LEU A O 1
ATOM 722 N N . ASN A 1 96 ? -2.973 8.945 -4.896 1.00 84.62 96 ASN A N 1
ATOM 723 C CA . ASN A 1 96 ? -3.912 9.285 -5.966 1.00 84.62 96 ASN A CA 1
ATOM 724 C C . ASN A 1 96 ? -3.189 9.730 -7.240 1.00 84.62 96 ASN A C 1
ATOM 726 O O . ASN A 1 96 ? -3.528 9.278 -8.332 1.00 84.62 96 ASN A O 1
ATOM 730 N N . VAL A 1 97 ? -2.164 10.575 -7.112 1.00 87.19 97 VAL A N 1
ATOM 731 C CA . VAL A 1 97 ? -1.341 11.012 -8.246 1.00 87.19 97 VAL A CA 1
ATOM 732 C C . VAL A 1 97 ? -0.649 9.816 -8.904 1.00 87.19 97 VAL A C 1
ATOM 734 O O . VAL A 1 97 ? -0.739 9.665 -10.123 1.00 87.19 97 VAL A O 1
ATOM 737 N N . ALA A 1 98 ? -0.017 8.941 -8.120 1.00 85.00 98 ALA A N 1
ATOM 738 C CA . ALA A 1 98 ? 0.657 7.747 -8.623 1.00 85.00 98 ALA A CA 1
ATOM 739 C C . ALA A 1 98 ? -0.319 6.803 -9.350 1.00 85.00 98 ALA A C 1
ATOM 741 O O . ALA A 1 98 ? -0.030 6.343 -10.456 1.00 85.00 98 ALA A O 1
ATOM 742 N N . ASN A 1 99 ? -1.518 6.595 -8.794 1.00 87.00 99 ASN A N 1
ATOM 743 C CA . ASN A 1 99 ? -2.584 5.830 -9.439 1.00 87.00 99 ASN A CA 1
ATOM 744 C C . ASN A 1 99 ? -3.041 6.463 -10.763 1.00 87.00 99 ASN A C 1
ATOM 746 O O . ASN A 1 99 ? -3.180 5.769 -11.769 1.00 87.00 99 ASN A O 1
ATOM 750 N N . GLU A 1 100 ? -3.254 7.777 -10.812 1.00 91.06 100 GLU A N 1
ATOM 751 C CA . GLU A 1 100 ? -3.670 8.453 -12.046 1.00 91.06 100 GLU A CA 1
ATOM 752 C C . GLU A 1 100 ? -2.591 8.399 -13.136 1.00 91.06 100 GLU A C 1
ATOM 754 O O . GLU A 1 100 ? -2.897 8.143 -14.306 1.00 91.06 100 GLU A O 1
ATOM 759 N N . TYR A 1 101 ? -1.315 8.554 -12.771 1.00 90.56 101 TYR A N 1
ATOM 760 C CA . TYR A 1 101 ? -0.209 8.344 -13.706 1.00 90.56 101 TYR A CA 1
ATOM 761 C C . TYR A 1 101 ? -0.126 6.893 -14.175 1.00 90.56 101 TYR A C 1
ATOM 763 O O . TYR A 1 101 ? -0.030 6.656 -15.380 1.00 90.56 101 TYR A O 1
ATOM 771 N N . GLY A 1 102 ? -0.233 5.925 -13.264 1.00 90.25 102 GLY A N 1
ATOM 772 C CA . GLY A 1 102 ? -0.228 4.502 -13.595 1.00 90.25 102 GLY A CA 1
ATOM 773 C C . GLY A 1 102 ? -1.337 4.124 -14.578 1.00 90.25 102 GLY A C 1
ATOM 774 O O . GLY A 1 102 ? -1.073 3.449 -15.574 1.00 90.25 102 GLY A O 1
ATOM 775 N N . LYS A 1 103 ? -2.561 4.637 -14.380 1.00 92.19 103 LYS A N 1
ATOM 776 C CA . LYS A 1 103 ? -3.676 4.456 -15.327 1.00 92.19 103 LYS A CA 1
ATOM 777 C C . LYS A 1 103 ? -3.324 4.999 -16.712 1.00 92.19 103 LYS A C 1
ATOM 779 O O . LYS A 1 103 ? -3.474 4.286 -17.703 1.00 92.19 103 LYS A O 1
ATOM 784 N N . ARG A 1 104 ? -2.818 6.235 -16.796 1.00 93.50 104 ARG A N 1
ATOM 785 C CA . ARG A 1 104 ? -2.454 6.885 -18.071 1.00 93.50 104 ARG A CA 1
ATOM 786 C C . ARG A 1 104 ? -1.309 6.169 -18.786 1.00 93.50 104 ARG A C 1
ATOM 788 O O . ARG A 1 104 ? -1.360 6.013 -20.006 1.00 93.50 104 ARG A O 1
ATOM 795 N N . LEU A 1 105 ? -0.303 5.708 -18.045 1.00 92.12 105 LEU A N 1
ATOM 796 C CA . LEU A 1 105 ? 0.786 4.894 -18.586 1.00 92.12 105 LEU A CA 1
ATOM 797 C C . LEU A 1 105 ? 0.251 3.572 -19.136 1.00 92.12 105 LEU A C 1
ATOM 799 O O . LEU A 1 105 ? 0.627 3.177 -20.239 1.00 92.12 105 LEU A O 1
ATOM 803 N N . ASN A 1 106 ? -0.687 2.931 -18.434 1.00 93.56 106 ASN A N 1
ATOM 804 C CA . ASN A 1 106 ? -1.266 1.672 -18.889 1.00 93.56 106 ASN A CA 1
ATOM 805 C C . ASN A 1 106 ? -2.123 1.808 -20.151 1.00 93.56 106 ASN A C 1
ATOM 807 O O . ASN A 1 106 ? -2.158 0.880 -20.951 1.00 93.56 106 ASN A O 1
ATOM 811 N N . VAL A 1 107 ? -2.772 2.955 -20.380 1.00 93.31 107 VAL A N 1
ATOM 812 C CA . VAL A 1 107 ? -3.509 3.203 -21.636 1.00 93.31 107 VAL A CA 1
ATOM 813 C C . VAL A 1 107 ? -2.595 3.026 -22.854 1.00 93.31 107 VAL A C 1
ATOM 815 O O . VAL A 1 107 ? -3.016 2.470 -23.870 1.00 93.31 107 VAL A O 1
ATOM 818 N N . ARG A 1 108 ? -1.336 3.469 -22.748 1.00 92.00 108 ARG A N 1
ATOM 819 C CA . ARG A 1 108 ? -0.337 3.339 -23.818 1.00 92.00 108 ARG A CA 1
ATOM 820 C C . ARG A 1 108 ? 0.400 2.004 -23.767 1.00 92.00 108 ARG A C 1
ATOM 822 O O . ARG A 1 108 ? 0.524 1.348 -24.793 1.00 92.00 108 ARG A O 1
ATOM 829 N N . GLY A 1 109 ? 0.885 1.616 -22.588 1.00 90.88 109 GLY A N 1
ATOM 830 C CA . GLY A 1 109 ? 1.740 0.442 -22.408 1.00 90.88 109 GLY A CA 1
ATOM 831 C C . GLY A 1 109 ? 0.994 -0.892 -22.413 1.00 90.88 109 GLY A C 1
ATOM 832 O O . GLY A 1 109 ? 1.596 -1.904 -22.751 1.00 90.88 109 GLY A O 1
ATOM 833 N N . LYS A 1 110 ? -0.296 -0.905 -22.043 1.00 94.38 110 LYS A N 1
ATOM 834 C CA . LYS A 1 110 ? -1.178 -2.089 -21.977 1.00 94.38 110 LYS A CA 1
ATOM 835 C C . LYS A 1 110 ? -0.515 -3.308 -21.335 1.00 94.38 110 LYS A C 1
ATOM 837 O O . LYS A 1 110 ? -0.684 -4.434 -21.794 1.00 94.38 110 LYS A O 1
ATOM 842 N N . ASN A 1 111 ? 0.274 -3.064 -20.291 1.00 94.00 111 ASN A N 1
ATOM 843 C CA . ASN A 1 111 ? 1.091 -4.101 -19.685 1.00 94.00 111 ASN A CA 1
ATOM 844 C C . ASN A 1 111 ? 0.623 -4.497 -18.289 1.00 94.00 111 ASN A C 1
ATOM 846 O O . ASN A 1 111 ? 1.066 -5.524 -17.802 1.00 94.00 111 ASN A O 1
ATOM 850 N N . LEU A 1 112 ? -0.266 -3.745 -17.641 1.00 95.00 112 LEU A N 1
ATOM 851 C CA . LEU A 1 112 ? -0.796 -4.122 -16.331 1.00 95.00 112 LEU A CA 1
ATOM 852 C C . LEU A 1 112 ? -1.983 -5.073 -16.469 1.00 95.00 112 LEU A C 1
ATOM 854 O O . LEU A 1 112 ? -2.909 -4.821 -17.244 1.00 95.00 112 LEU A O 1
ATOM 858 N N . LYS A 1 113 ? -1.972 -6.136 -15.664 1.00 94.12 113 LYS A N 1
ATOM 859 C CA . LYS A 1 113 ? -3.126 -7.011 -15.450 1.00 94.12 113 LYS A CA 1
ATOM 860 C C . LYS A 1 113 ? -4.198 -6.303 -14.618 1.00 94.12 113 LYS A C 1
ATOM 862 O O . LYS A 1 113 ? -3.973 -5.238 -14.034 1.00 94.12 113 LYS A O 1
ATOM 867 N N . GLN A 1 114 ? -5.382 -6.908 -14.549 1.00 89.81 114 GLN A N 1
ATOM 868 C CA . GLN A 1 114 ? -6.469 -6.401 -13.716 1.00 89.81 114 GLN A CA 1
ATOM 869 C C . GLN A 1 114 ? -6.006 -6.254 -12.259 1.00 89.81 114 GLN A C 1
ATOM 871 O O . GLN A 1 114 ? -5.327 -7.126 -11.723 1.00 89.81 114 GLN A O 1
ATOM 876 N N . ASN A 1 115 ? -6.351 -5.127 -11.635 1.00 88.31 115 ASN A N 1
ATOM 877 C CA . ASN A 1 115 ? -5.980 -4.763 -10.262 1.00 88.31 115 ASN A CA 1
ATOM 878 C C . ASN A 1 115 ? -4.467 -4.686 -9.977 1.00 88.31 115 ASN A C 1
ATOM 880 O O . ASN A 1 115 ? -4.085 -4.407 -8.844 1.00 88.31 115 ASN A O 1
ATOM 884 N N . ALA A 1 116 ? -3.587 -4.859 -10.970 1.00 92.06 116 ALA A N 1
ATOM 885 C CA . ALA A 1 116 ? -2.142 -4.833 -10.749 1.00 92.06 116 ALA A CA 1
ATOM 886 C C . ALA A 1 116 ? -1.649 -3.466 -10.261 1.00 92.06 116 ALA A C 1
ATOM 888 O O . ALA A 1 116 ? -0.780 -3.406 -9.400 1.00 92.06 116 ALA A O 1
ATOM 889 N N . LEU A 1 117 ? -2.245 -2.371 -10.748 1.00 90.00 117 LEU A N 1
ATOM 890 C CA . LEU A 1 117 ? -1.905 -1.021 -10.291 1.00 90.00 117 LEU A CA 1
ATOM 891 C C . LEU A 1 117 ? -2.231 -0.812 -8.809 1.00 90.00 117 LEU A C 1
ATOM 893 O O . LEU A 1 117 ? -1.411 -0.287 -8.065 1.00 90.00 117 LEU A O 1
ATOM 897 N N . GLN A 1 118 ? -3.412 -1.264 -8.384 1.00 85.81 118 GLN A N 1
ATOM 898 C CA . GLN A 1 118 ? -3.803 -1.220 -6.980 1.00 85.81 118 GLN A CA 1
ATOM 899 C C . GLN A 1 118 ? -2.852 -2.085 -6.150 1.00 85.81 118 GLN A C 1
ATOM 901 O O . GLN A 1 118 ? -2.348 -1.630 -5.135 1.00 85.81 118 GLN A O 1
ATOM 906 N N . ARG A 1 119 ? -2.527 -3.299 -6.613 1.00 87.69 119 ARG A N 1
ATOM 907 C CA . ARG A 1 119 ? -1.582 -4.175 -5.908 1.00 87.69 119 ARG A CA 1
ATOM 908 C C . ARG A 1 119 ? -0.210 -3.526 -5.734 1.00 87.69 119 ARG A C 1
ATOM 910 O O . ARG A 1 119 ? 0.300 -3.497 -4.623 1.00 87.69 119 ARG A O 1
ATOM 917 N N . LEU A 1 120 ? 0.334 -2.944 -6.801 1.00 88.00 120 LEU A N 1
ATOM 918 C CA . LEU A 1 120 ? 1.604 -2.218 -6.778 1.00 88.00 120 LEU A CA 1
ATOM 919 C C . LEU A 1 120 ? 1.592 -1.020 -5.821 1.00 88.00 120 LEU A C 1
ATOM 921 O O . LEU A 1 120 ? 2.629 -0.721 -5.244 1.00 88.00 120 LEU A O 1
ATOM 925 N N . GLY A 1 121 ? 0.456 -0.334 -5.676 1.00 80.12 121 GLY A N 1
ATOM 926 C CA . GLY A 1 121 ? 0.344 0.872 -4.854 1.00 80.12 121 GLY A CA 1
ATOM 927 C C . GLY A 1 121 ? 0.002 0.639 -3.385 1.00 80.12 121 GLY A C 1
ATOM 928 O O . GLY A 1 121 ? 0.401 1.457 -2.565 1.00 80.12 121 GLY A O 1
ATOM 929 N N . VAL A 1 122 ? -0.756 -0.416 -3.055 1.00 76.00 122 VAL A N 1
ATOM 930 C CA . VAL A 1 122 ? -1.301 -0.614 -1.697 1.00 76.00 122 VAL A CA 1
ATOM 931 C C . VAL A 1 122 ? -1.200 -2.032 -1.129 1.00 76.00 122 VAL A C 1
ATOM 933 O O . VAL A 1 122 ? -1.417 -2.198 0.061 1.00 76.00 122 VAL A O 1
ATOM 936 N N . ALA A 1 123 ? -0.897 -3.065 -1.924 1.00 79.19 123 ALA A N 1
ATOM 937 C CA . ALA A 1 123 ? -0.962 -4.452 -1.433 1.00 79.19 123 ALA A CA 1
ATOM 938 C C . ALA A 1 123 ? 0.380 -5.024 -0.950 1.00 79.19 123 ALA A C 1
ATOM 940 O O . ALA A 1 123 ? 0.414 -6.162 -0.483 1.00 79.19 123 ALA A O 1
ATOM 941 N N . TYR A 1 124 ? 1.477 -4.280 -1.096 1.00 81.38 124 TYR A N 1
ATOM 942 C CA . TYR A 1 124 ? 2.792 -4.707 -0.624 1.00 81.38 124 TYR A CA 1
ATOM 943 C C . TYR A 1 124 ? 3.127 -4.021 0.707 1.00 81.38 124 TYR A C 1
ATOM 945 O O . TYR A 1 124 ? 2.961 -2.807 0.811 1.00 81.38 124 TYR A O 1
ATOM 953 N N . PRO A 1 125 ? 3.628 -4.768 1.708 1.00 66.44 125 PRO A N 1
ATOM 954 C CA . PRO A 1 125 ? 3.795 -4.271 3.077 1.00 66.44 125 PRO A CA 1
ATOM 955 C C . PRO A 1 125 ? 4.925 -3.244 3.229 1.00 66.44 125 PRO A C 1
ATOM 957 O O . PRO A 1 125 ? 4.966 -2.507 4.209 1.00 66.44 125 PRO A O 1
ATOM 960 N N . SER A 1 126 ? 5.876 -3.205 2.293 1.00 71.00 126 SER A N 1
ATOM 961 C CA . SER A 1 126 ? 6.982 -2.248 2.313 1.00 71.00 126 SER A CA 1
ATOM 962 C C . SER A 1 126 ? 7.510 -1.974 0.907 1.00 71.00 126 SER A C 1
ATOM 964 O O . SER A 1 126 ? 7.403 -2.817 0.018 1.00 71.00 126 SER A O 1
ATOM 966 N N . HIS A 1 127 ? 8.144 -0.814 0.707 1.00 70.56 127 HIS A N 1
ATOM 967 C CA . HIS A 1 127 ? 8.817 -0.487 -0.559 1.00 70.56 127 HIS A CA 1
ATOM 968 C C . HIS A 1 127 ? 10.055 -1.355 -0.835 1.00 70.56 127 HIS A C 1
ATOM 970 O O . HIS A 1 127 ? 10.478 -1.455 -1.981 1.00 70.56 127 HIS A O 1
ATOM 976 N N . GLY A 1 128 ? 10.609 -2.002 0.195 1.00 73.81 128 GLY A N 1
ATOM 977 C CA . GLY A 1 128 ? 11.678 -2.993 0.054 1.00 73.81 128 GLY A CA 1
ATOM 978 C C . GLY A 1 128 ? 11.175 -4.388 -0.320 1.00 73.81 128 GLY A C 1
ATOM 979 O O . GLY A 1 128 ? 11.967 -5.324 -0.353 1.00 73.81 128 GLY A O 1
ATOM 980 N N . PHE A 1 129 ? 9.869 -4.563 -0.552 1.00 85.19 129 PHE A N 1
ATOM 981 C CA . PHE A 1 129 ? 9.335 -5.846 -0.984 1.00 85.19 129 PHE A CA 1
ATOM 982 C C . PHE A 1 129 ? 9.831 -6.176 -2.396 1.00 85.19 129 PHE A C 1
ATOM 984 O O . PHE A 1 129 ? 9.523 -5.473 -3.356 1.00 85.19 129 PHE A O 1
ATOM 991 N N . VAL A 1 130 ? 10.575 -7.270 -2.521 1.00 89.94 130 VAL A N 1
ATOM 992 C CA . VAL A 1 130 ? 11.165 -7.692 -3.791 1.00 89.94 130 VAL A CA 1
ATOM 993 C C . VAL A 1 130 ? 10.106 -8.344 -4.677 1.00 89.94 130 VAL A C 1
ATOM 995 O O . VAL A 1 130 ? 9.557 -9.397 -4.353 1.00 89.94 130 VAL A O 1
ATOM 998 N N . ILE A 1 131 ? 9.830 -7.726 -5.824 1.00 92.38 131 ILE A N 1
ATOM 999 C CA . ILE A 1 131 ? 9.015 -8.296 -6.898 1.00 92.38 131 ILE A CA 1
ATOM 1000 C C . ILE A 1 131 ? 9.969 -8.970 -7.887 1.00 92.38 131 ILE A C 1
ATOM 1002 O O . ILE A 1 131 ? 10.549 -8.326 -8.767 1.00 92.38 131 ILE A O 1
ATOM 1006 N N . ASP A 1 132 ? 10.132 -10.280 -7.724 1.00 93.00 132 ASP A N 1
ATOM 1007 C CA . ASP A 1 132 ? 10.892 -11.131 -8.637 1.00 93.00 132 ASP A CA 1
ATOM 1008 C C . ASP A 1 132 ? 10.141 -11.361 -9.966 1.00 93.00 132 ASP A C 1
ATOM 1010 O O . ASP A 1 132 ? 9.013 -10.900 -10.175 1.00 93.00 132 ASP A O 1
ATOM 1014 N N . ARG A 1 133 ? 10.748 -12.110 -10.897 1.00 93.06 133 ARG A N 1
ATOM 1015 C CA . ARG A 1 133 ? 10.113 -12.423 -12.190 1.00 93.06 133 ARG A CA 1
ATOM 1016 C C . ARG A 1 133 ? 8.763 -13.139 -12.030 1.00 93.06 133 ARG A C 1
ATOM 1018 O O . ARG A 1 133 ? 7.841 -12.848 -12.789 1.00 93.06 133 ARG A O 1
ATOM 1025 N N . ARG A 1 134 ? 8.624 -14.043 -11.053 1.00 92.31 134 ARG A N 1
ATOM 1026 C CA . ARG A 1 134 ? 7.398 -14.834 -10.838 1.00 92.31 134 ARG A CA 1
ATOM 1027 C C . ARG A 1 134 ? 6.256 -13.968 -10.308 1.00 92.31 134 ARG A C 1
ATOM 1029 O O . ARG A 1 134 ? 5.112 -14.124 -10.730 1.00 92.31 134 ARG A O 1
ATOM 1036 N N . GLU A 1 135 ? 6.547 -13.045 -9.400 1.00 93.25 135 GLU A N 1
ATOM 1037 C CA . GLU A 1 135 ? 5.565 -12.095 -8.889 1.00 93.25 135 GLU A CA 1
ATOM 1038 C C . GLU A 1 135 ? 5.231 -11.036 -9.946 1.00 93.25 135 GLU A C 1
ATOM 1040 O O . GLU A 1 135 ? 4.057 -10.720 -10.156 1.00 93.25 135 GLU A O 1
ATOM 1045 N N . ALA A 1 136 ? 6.225 -10.565 -10.705 1.00 93.62 136 ALA A N 1
ATOM 1046 C CA . ALA A 1 136 ? 6.011 -9.663 -11.831 1.00 93.62 136 ALA A CA 1
ATOM 1047 C C . ALA A 1 136 ? 5.082 -10.279 -12.888 1.00 93.62 136 ALA A C 1
ATOM 1049 O O . ALA A 1 136 ? 4.201 -9.588 -13.401 1.00 93.62 136 ALA A O 1
ATOM 1050 N N . GLU A 1 137 ? 5.197 -11.579 -13.174 1.00 94.44 137 GLU A N 1
ATOM 1051 C CA . GLU A 1 137 ? 4.282 -12.298 -14.070 1.00 94.44 137 GLU A CA 1
ATOM 1052 C C . GLU A 1 137 ? 2.827 -12.257 -13.590 1.00 94.44 137 GLU A C 1
ATOM 1054 O O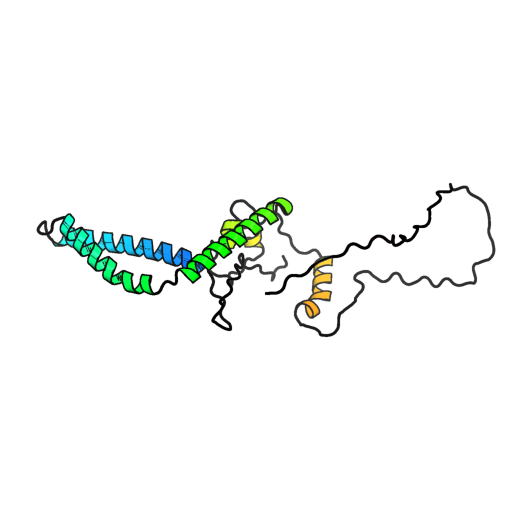 . GLU A 1 137 ? 1.914 -12.364 -14.405 1.00 94.44 137 GLU A O 1
ATOM 1059 N N . ARG A 1 138 ? 2.553 -12.065 -12.295 1.00 93.94 138 ARG A N 1
ATOM 1060 C CA . ARG A 1 138 ? 1.180 -11.897 -11.780 1.00 93.94 138 ARG A CA 1
ATOM 1061 C C . ARG A 1 138 ? 0.650 -10.476 -11.944 1.00 93.94 138 ARG A C 1
ATOM 1063 O O . ARG A 1 138 ? -0.566 -10.287 -11.936 1.00 93.94 138 ARG A O 1
ATOM 1070 N N . LEU A 1 139 ? 1.530 -9.491 -12.089 1.00 94.06 139 LEU A N 1
ATOM 1071 C CA . LEU A 1 139 ? 1.188 -8.072 -12.199 1.00 94.06 139 LEU A CA 1
ATOM 1072 C C . LEU A 1 139 ? 1.156 -7.588 -13.650 1.00 94.06 139 LEU A C 1
ATOM 1074 O O . LEU A 1 139 ? 0.304 -6.776 -14.016 1.00 94.06 139 LEU A O 1
ATOM 1078 N N . PHE A 1 140 ? 2.058 -8.097 -14.484 1.00 95.62 140 PHE A N 1
ATOM 1079 C CA . PHE A 1 140 ? 2.253 -7.631 -15.848 1.00 95.62 140 PHE A CA 1
ATOM 1080 C C . PHE A 1 140 ? 1.896 -8.700 -16.882 1.00 95.62 140 PHE A C 1
ATOM 1082 O O . PHE A 1 140 ? 1.931 -9.899 -16.616 1.00 95.62 140 PHE A O 1
ATOM 1089 N N . THR A 1 141 ? 1.517 -8.257 -18.079 1.00 94.94 141 THR A N 1
ATOM 1090 C CA . THR A 1 141 ? 1.149 -9.133 -19.203 1.00 94.94 141 THR A CA 1
ATOM 1091 C C . THR A 1 141 ? 2.388 -9.626 -19.944 1.00 94.94 141 THR A C 1
ATOM 1093 O O . THR A 1 141 ? 2.459 -10.788 -20.327 1.00 94.94 141 THR A O 1
ATOM 1096 N N . HIS A 1 142 ? 3.382 -8.755 -20.102 1.00 93.00 142 HIS A N 1
ATOM 1097 C CA . HIS A 1 142 ? 4.632 -9.023 -20.796 1.00 93.00 142 HIS A CA 1
ATOM 1098 C C . HIS A 1 142 ? 5.778 -8.995 -19.791 1.00 93.00 142 HIS A C 1
ATOM 1100 O O . HIS A 1 142 ? 6.297 -7.934 -19.436 1.00 93.00 142 HIS A O 1
ATOM 1106 N N . VAL A 1 143 ? 6.172 -10.186 -19.357 1.00 93.56 143 VAL A N 1
ATOM 1107 C CA . VAL A 1 143 ? 7.377 -10.430 -18.569 1.00 93.56 143 VAL A CA 1
ATOM 1108 C C . VAL A 1 143 ? 8.166 -11.502 -19.302 1.00 93.56 143 VAL A C 1
ATOM 1110 O O . VAL A 1 143 ? 7.626 -12.550 -19.640 1.00 93.56 143 VAL A O 1
ATOM 1113 N N . ARG A 1 144 ? 9.430 -11.216 -19.611 1.00 93.19 144 ARG A N 1
ATOM 1114 C CA . ARG A 1 144 ? 10.319 -12.147 -20.313 1.00 93.19 144 ARG A CA 1
ATOM 1115 C C . ARG A 1 144 ? 11.724 -12.096 -19.752 1.00 93.19 144 ARG A C 1
ATOM 1117 O O . ARG A 1 144 ? 12.113 -11.105 -19.122 1.00 93.19 144 ARG A O 1
ATOM 1124 N N . THR A 1 145 ? 12.498 -13.132 -20.027 1.00 92.69 145 THR A N 1
ATOM 1125 C CA . THR A 1 145 ? 13.946 -13.097 -19.847 1.00 92.69 145 THR A CA 1
ATOM 1126 C C . THR A 1 145 ? 14.576 -12.094 -20.824 1.00 92.69 145 THR A C 1
ATOM 1128 O O . THR A 1 145 ? 14.022 -11.842 -21.906 1.00 92.69 145 THR A O 1
ATOM 1131 N N . PRO A 1 146 ? 15.676 -11.431 -20.429 1.00 91.25 146 PRO A N 1
ATOM 1132 C CA . PRO A 1 146 ? 16.465 -10.651 -21.372 1.00 91.25 146 PRO A CA 1
ATOM 1133 C C . PRO A 1 146 ? 17.028 -11.576 -22.459 1.00 91.25 146 PRO A C 1
ATOM 1135 O O . PRO A 1 146 ? 17.313 -12.743 -22.201 1.00 91.25 146 PRO A O 1
ATOM 1138 N N . SER A 1 147 ? 17.135 -11.056 -23.675 1.00 92.00 147 SER A N 1
ATOM 1139 C CA . SER A 1 147 ? 17.809 -11.725 -24.791 1.00 92.00 147 SER A CA 1
ATOM 1140 C C . SER A 1 147 ? 19.328 -11.626 -24.647 1.00 92.00 147 SER A C 1
ATOM 1142 O O . SER A 1 147 ? 19.816 -10.742 -23.944 1.00 92.00 147 SER A O 1
ATOM 1144 N N . ASP A 1 148 ? 20.077 -12.470 -25.359 1.00 89.75 148 ASP A N 1
ATOM 1145 C CA . ASP A 1 148 ? 21.547 -12.483 -25.298 1.00 89.75 148 ASP A CA 1
ATOM 1146 C C . ASP A 1 148 ? 22.161 -11.103 -25.593 1.00 89.75 148 ASP A C 1
ATOM 1148 O O . ASP A 1 148 ? 23.053 -10.655 -24.877 1.00 89.75 148 ASP A O 1
ATOM 1152 N N . LEU A 1 149 ? 21.610 -10.372 -26.570 1.00 87.94 149 LEU A N 1
ATOM 1153 C CA . LEU A 1 149 ? 22.044 -9.007 -26.900 1.00 87.94 149 LEU A CA 1
ATOM 1154 C C . LEU A 1 149 ? 21.773 -8.005 -25.769 1.00 87.94 149 LEU A C 1
ATOM 1156 O O . LEU A 1 149 ? 22.546 -7.074 -25.562 1.00 87.94 149 LEU A O 1
ATOM 1160 N N . GLU A 1 150 ? 20.672 -8.163 -25.033 1.00 88.81 150 GLU A N 1
ATOM 1161 C CA . GLU A 1 150 ? 20.361 -7.293 -23.893 1.00 88.81 150 GLU A CA 1
ATOM 1162 C C . GLU A 1 150 ? 21.239 -7.610 -22.686 1.00 88.81 150 GLU A C 1
ATOM 1164 O O . GLU A 1 150 ? 21.564 -6.703 -21.925 1.00 88.81 150 GLU A O 1
ATOM 1169 N N . ILE A 1 151 ? 21.638 -8.874 -22.525 1.00 87.25 151 ILE A N 1
ATOM 1170 C CA . ILE A 1 151 ? 22.611 -9.291 -21.513 1.00 87.25 151 ILE A CA 1
ATOM 1171 C C . ILE A 1 151 ? 23.984 -8.699 -21.847 1.00 87.25 151 ILE A C 1
ATOM 1173 O O . ILE A 1 151 ? 24.613 -8.106 -20.974 1.00 87.25 151 ILE A O 1
ATOM 1177 N N . GLU A 1 152 ? 24.422 -8.789 -23.105 1.00 85.00 152 GLU A N 1
ATOM 1178 C CA . GLU A 1 152 ? 25.680 -8.193 -23.567 1.00 85.00 152 GLU A CA 1
ATOM 1179 C C . GLU A 1 152 ? 25.681 -6.667 -23.384 1.00 85.00 152 GLU A C 1
ATOM 1181 O O . GLU A 1 152 ? 26.629 -6.097 -22.839 1.00 85.00 152 GLU A O 1
ATOM 1186 N N . LEU A 1 153 ? 24.579 -6.004 -23.747 1.00 85.50 153 LEU A N 1
ATOM 1187 C CA . LEU A 1 153 ? 24.404 -4.572 -23.520 1.00 85.50 153 LEU A CA 1
ATOM 1188 C C . LEU A 1 153 ? 24.449 -4.224 -22.027 1.00 85.50 153 LEU A C 1
ATOM 1190 O O . LEU A 1 153 ? 25.137 -3.281 -21.634 1.00 85.50 153 LEU A O 1
ATOM 1194 N N . ALA A 1 154 ? 23.733 -4.974 -21.187 1.00 84.88 154 ALA A N 1
ATOM 1195 C CA . ALA A 1 154 ? 23.720 -4.756 -19.746 1.00 84.88 154 ALA A CA 1
ATOM 1196 C C . ALA A 1 154 ? 25.110 -4.959 -19.128 1.00 84.88 154 ALA A C 1
ATOM 1198 O O . ALA A 1 154 ? 25.494 -4.184 -18.257 1.00 84.88 154 ALA A O 1
ATOM 1199 N N . ALA A 1 155 ? 25.893 -5.929 -19.606 1.00 82.88 155 ALA A N 1
ATOM 1200 C CA . ALA A 1 155 ? 27.271 -6.134 -19.169 1.00 82.88 155 ALA A CA 1
ATOM 1201 C C . ALA A 1 155 ? 28.184 -4.961 -19.571 1.00 82.88 155 ALA A C 1
ATOM 1203 O O . ALA A 1 155 ? 28.988 -4.503 -18.760 1.00 82.88 155 ALA A O 1
ATOM 1204 N N . GLY A 1 156 ? 28.029 -4.433 -20.790 1.00 80.88 156 GLY A N 1
ATOM 1205 C CA . GLY A 1 156 ? 28.810 -3.290 -21.272 1.00 80.88 156 GLY A CA 1
ATOM 1206 C C . GLY A 1 156 ? 28.485 -1.973 -20.558 1.00 80.88 156 GLY A C 1
ATOM 1207 O O . GLY A 1 156 ? 29.380 -1.174 -20.290 1.00 80.88 156 GLY A O 1
ATOM 1208 N N . VAL A 1 157 ? 27.212 -1.745 -20.217 1.00 82.81 157 VAL A N 1
ATOM 1209 C CA . VAL A 1 157 ? 26.750 -0.502 -19.573 1.00 82.81 157 VAL A CA 1
ATOM 1210 C C . VAL A 1 157 ? 26.762 -0.599 -18.041 1.00 82.81 157 VAL A C 1
ATOM 1212 O O . VAL A 1 157 ? 26.879 0.421 -17.366 1.00 82.81 157 VAL A O 1
ATOM 1215 N N . GLY A 1 158 ? 26.672 -1.803 -17.470 1.00 77.31 158 GLY A N 1
ATOM 1216 C CA . GLY A 1 158 ? 26.395 -2.035 -16.048 1.00 77.31 158 GLY A CA 1
ATOM 1217 C C . GLY A 1 158 ? 27.379 -1.372 -15.083 1.00 77.31 158 GLY A C 1
ATOM 1218 O O . GLY A 1 158 ? 26.958 -0.801 -14.074 1.00 77.31 158 GLY A O 1
ATOM 1219 N N . VAL A 1 159 ? 28.674 -1.361 -15.421 1.00 72.62 159 VAL A N 1
ATOM 1220 C CA . VAL A 1 159 ? 29.713 -0.686 -14.619 1.00 72.62 159 VAL A CA 1
ATOM 1221 C C . VAL A 1 159 ? 29.470 0.826 -14.559 1.00 72.62 159 VAL A C 1
ATOM 1223 O O . VAL A 1 159 ? 29.571 1.437 -13.498 1.00 72.62 159 VAL A O 1
ATOM 1226 N N . TYR A 1 160 ? 29.089 1.423 -15.687 1.00 75.50 160 TYR A N 1
ATOM 1227 C CA . TYR A 1 160 ? 28.886 2.866 -15.827 1.00 75.50 160 TYR A CA 1
ATOM 1228 C C . TYR A 1 160 ? 27.499 3.331 -15.368 1.00 75.50 160 TYR A C 1
ATOM 1230 O O . TYR A 1 160 ? 27.329 4.489 -15.007 1.00 75.50 160 TYR A O 1
ATOM 1238 N N . ALA A 1 161 ? 26.500 2.445 -15.367 1.00 75.38 161 ALA A N 1
ATOM 1239 C CA . ALA A 1 161 ? 25.161 2.748 -14.860 1.00 75.38 161 ALA A CA 1
ATOM 1240 C C . ALA A 1 161 ? 25.100 2.796 -13.326 1.00 75.38 161 ALA A C 1
ATOM 1242 O O . ALA A 1 161 ? 24.217 3.444 -12.768 1.00 75.38 161 ALA A O 1
ATOM 1243 N N . SER A 1 162 ? 26.024 2.105 -12.655 1.00 71.50 162 SER A N 1
ATOM 1244 C CA . SER A 1 162 ? 26.011 1.941 -11.197 1.00 71.50 162 SER A CA 1
ATOM 1245 C C . SER A 1 162 ? 26.929 2.930 -10.476 1.00 71.50 162 SER A C 1
ATOM 1247 O O . SER A 1 162 ? 26.723 3.214 -9.298 1.00 71.50 162 SER A O 1
ATOM 1249 N N . ILE A 1 163 ? 27.945 3.454 -11.170 1.00 77.00 163 ILE A N 1
ATOM 1250 C CA . ILE A 1 163 ? 28.966 4.334 -10.599 1.00 77.00 163 ILE A CA 1
ATOM 1251 C C . ILE A 1 163 ? 28.911 5.681 -11.331 1.00 77.00 163 ILE A C 1
ATOM 1253 O O . ILE A 1 163 ? 29.171 5.721 -12.535 1.00 77.00 163 ILE A O 1
ATOM 1257 N N . PRO A 1 164 ? 28.600 6.791 -10.634 1.00 74.50 164 PRO A N 1
ATOM 1258 C CA . PRO A 1 164 ? 28.675 8.124 -11.218 1.00 74.50 164 PRO A CA 1
ATOM 1259 C C . PRO A 1 164 ? 30.088 8.379 -11.755 1.00 74.50 164 PRO A C 1
ATOM 1261 O O . PRO A 1 164 ? 31.068 8.185 -11.037 1.00 74.50 164 PRO A O 1
ATOM 1264 N N . CYS A 1 165 ? 30.200 8.810 -13.010 1.00 72.12 165 CYS A N 1
ATOM 1265 C CA . CYS A 1 165 ? 31.479 9.121 -13.638 1.00 72.12 165 CYS A CA 1
ATOM 1266 C C . CYS A 1 165 ? 31.438 10.541 -14.209 1.00 72.12 165 CYS A C 1
ATOM 1268 O O . CYS A 1 165 ? 30.485 10.904 -14.900 1.00 72.12 165 CYS A O 1
ATOM 1270 N N . ASP A 1 166 ? 32.475 11.333 -13.939 1.00 79.31 166 ASP A N 1
ATOM 1271 C CA . ASP A 1 166 ? 32.556 12.735 -14.374 1.00 79.31 166 ASP A CA 1
ATOM 1272 C C . ASP A 1 166 ? 32.829 12.872 -15.881 1.00 79.31 166 ASP A C 1
ATOM 1274 O O . ASP A 1 166 ? 32.587 13.920 -16.483 1.00 79.31 166 ASP A O 1
ATOM 1278 N N . THR A 1 167 ? 33.320 11.804 -16.517 1.00 78.62 167 THR A N 1
ATOM 1279 C CA . THR A 1 167 ? 33.590 11.756 -17.956 1.00 78.62 167 THR A CA 1
ATOM 1280 C C . THR A 1 167 ? 32.478 11.022 -18.705 1.00 78.62 167 THR A C 1
ATOM 1282 O O . THR A 1 167 ? 32.231 9.849 -18.412 1.00 78.62 167 THR A O 1
ATOM 1285 N N . PRO A 1 168 ? 31.836 11.650 -19.709 1.00 77.31 168 PRO A N 1
ATOM 1286 C CA . PRO A 1 168 ? 30.815 10.986 -20.506 1.00 77.31 168 PRO A CA 1
ATOM 1287 C C . PRO A 1 168 ? 31.435 9.872 -21.359 1.00 77.31 168 PRO A C 1
ATOM 1289 O O . PRO A 1 168 ? 32.391 10.100 -22.101 1.00 77.31 168 PRO A O 1
ATOM 1292 N N . LEU A 1 169 ? 30.865 8.670 -21.280 1.00 74.88 169 LEU A N 1
ATOM 1293 C CA . LEU A 1 169 ? 31.257 7.539 -22.117 1.00 74.88 169 LEU A CA 1
ATOM 1294 C C . LEU A 1 169 ? 30.523 7.595 -23.461 1.00 74.88 169 LEU A C 1
ATOM 1296 O O . LEU A 1 169 ? 29.295 7.650 -23.507 1.00 74.88 169 LEU A O 1
ATOM 1300 N N . VAL A 1 170 ? 31.276 7.520 -24.559 1.00 79.19 170 VAL A N 1
ATOM 1301 C CA . VAL A 1 170 ? 30.731 7.341 -25.911 1.00 79.19 170 VAL A CA 1
ATOM 1302 C C . VAL A 1 170 ? 31.323 6.067 -26.494 1.00 79.19 170 VAL A C 1
ATOM 1304 O O . VAL A 1 170 ? 32.522 5.994 -26.748 1.00 79.19 170 VAL A O 1
ATOM 1307 N N . GLN A 1 171 ? 30.477 5.064 -26.712 1.00 74.19 171 GLN A N 1
ATOM 1308 C CA . GLN A 1 171 ? 30.872 3.784 -27.287 1.00 74.19 171 GLN A CA 1
ATOM 1309 C C . GLN A 1 171 ? 29.903 3.387 -28.397 1.00 74.19 171 GLN A C 1
ATOM 1311 O O . GLN A 1 171 ? 28.690 3.574 -28.288 1.00 74.19 171 GLN A O 1
ATOM 1316 N N . PHE A 1 172 ? 30.443 2.833 -29.480 1.00 75.56 172 PHE A N 1
ATOM 1317 C CA . PHE A 1 172 ? 29.630 2.253 -30.538 1.00 75.56 172 PHE A CA 1
ATOM 1318 C C . PHE A 1 172 ? 29.131 0.877 -30.095 1.00 75.56 172 PHE A C 1
ATOM 1320 O O . PHE A 1 172 ? 29.931 -0.002 -29.788 1.00 75.56 172 PHE A O 1
ATOM 1327 N N . LEU A 1 173 ? 27.809 0.698 -30.085 1.00 70.69 173 LEU A N 1
ATOM 1328 C CA . LEU A 1 173 ? 27.160 -0.591 -29.805 1.00 70.69 173 LEU A CA 1
ATOM 1329 C C . LEU A 1 173 ? 27.178 -1.539 -31.013 1.00 70.69 173 LEU A C 1
ATOM 1331 O O . LEU A 1 173 ? 26.884 -2.721 -30.883 1.00 70.69 173 LEU A O 1
ATOM 1335 N N . ASN A 1 174 ? 27.536 -1.022 -32.188 1.00 74.12 174 ASN A N 1
ATOM 1336 C CA . ASN A 1 174 ? 27.675 -1.800 -33.410 1.00 74.12 174 ASN A CA 1
ATOM 1337 C C . ASN A 1 174 ? 29.1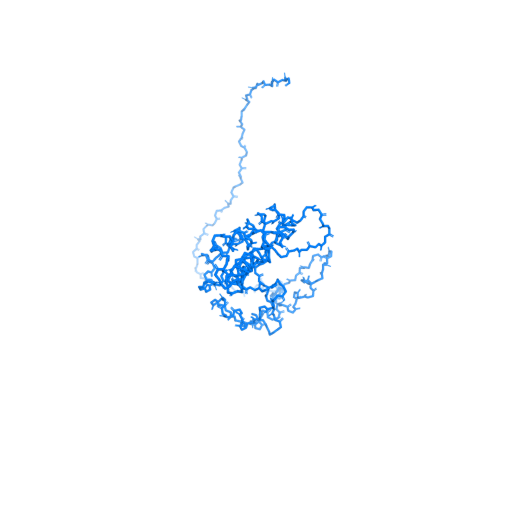66 -1.979 -33.716 1.00 74.12 174 ASN A C 1
ATOM 1339 O O . ASN A 1 174 ? 29.943 -1.050 -33.460 1.00 74.12 174 ASN A O 1
ATOM 1343 N N . PRO A 1 175 ? 29.581 -3.103 -34.335 1.00 67.19 175 PRO A N 1
ATOM 1344 C CA . PRO A 1 175 ? 30.923 -3.198 -34.883 1.00 67.19 175 PRO A CA 1
ATOM 1345 C C . PRO A 1 175 ? 31.102 -2.052 -35.877 1.00 67.19 175 PRO A C 1
ATOM 1347 O O . PRO A 1 175 ? 30.334 -1.919 -36.833 1.00 67.19 175 PRO A O 1
ATOM 1350 N N . VAL A 1 176 ? 32.089 -1.191 -35.620 1.00 60.31 176 VAL A N 1
ATOM 1351 C CA . VAL A 1 176 ? 32.468 -0.128 -36.550 1.00 60.31 176 VAL A CA 1
ATOM 1352 C C . VAL A 1 176 ? 32.749 -0.813 -37.882 1.00 60.31 176 VAL A C 1
ATOM 1354 O O . VAL A 1 176 ? 33.656 -1.644 -37.974 1.00 60.31 176 VAL A O 1
ATOM 1357 N N . VAL A 1 177 ? 31.939 -0.513 -38.901 1.00 58.78 177 VAL A N 1
ATOM 1358 C CA . VAL A 1 177 ? 32.245 -0.917 -40.273 1.00 58.78 177 VAL A CA 1
ATOM 1359 C C . VAL A 1 177 ? 33.623 -0.339 -40.542 1.00 58.78 177 VAL A C 1
ATOM 1361 O O . VAL A 1 177 ? 33.778 0.881 -40.556 1.00 58.78 177 VAL A O 1
ATOM 1364 N N . LYS A 1 178 ? 34.637 -1.206 -40.651 1.00 56.28 178 LYS A N 1
ATOM 1365 C CA . LYS A 1 178 ? 35.991 -0.778 -41.001 1.00 56.28 178 LYS A CA 1
ATOM 1366 C C . LYS A 1 178 ? 35.853 0.086 -42.244 1.00 56.28 178 LYS A C 1
ATOM 1368 O O . LYS A 1 178 ? 35.305 -0.390 -43.238 1.00 56.28 178 LYS A O 1
ATOM 1373 N N . GLU A 1 179 ? 36.299 1.338 -42.175 1.00 55.00 179 GLU A N 1
ATOM 1374 C CA . GLU A 1 179 ? 36.376 2.167 -43.369 1.00 55.00 179 GLU A CA 1
ATOM 1375 C C . GLU A 1 179 ? 37.172 1.381 -44.409 1.00 55.00 179 GLU A C 1
ATOM 1377 O O . GLU A 1 179 ? 38.345 1.050 -44.210 1.00 55.00 179 GLU A O 1
ATOM 1382 N N . VAL A 1 180 ? 36.500 1.015 -45.500 1.00 53.12 180 VAL A N 1
ATOM 1383 C CA . VAL A 1 180 ? 37.180 0.520 -46.685 1.00 53.12 180 VAL A CA 1
ATOM 1384 C C . VAL A 1 180 ? 38.040 1.688 -47.136 1.00 53.12 180 VAL A C 1
ATOM 1386 O O . VAL A 1 180 ? 37.518 2.708 -47.586 1.00 53.12 180 VAL A O 1
ATOM 1389 N N . LYS A 1 181 ? 39.357 1.574 -46.950 1.00 43.03 181 LYS A N 1
ATOM 1390 C CA . LYS A 1 181 ? 40.307 2.503 -47.554 1.00 43.03 181 LYS A CA 1
ATOM 1391 C C . LYS A 1 181 ? 40.012 2.501 -49.050 1.00 43.03 181 LYS A C 1
ATOM 1393 O O . LYS A 1 181 ? 40.213 1.487 -49.711 1.00 43.03 181 LYS A O 1
ATOM 1398 N N . ASN A 1 182 ? 39.495 3.611 -49.569 1.00 47.94 182 ASN A N 1
ATOM 1399 C CA . ASN A 1 182 ? 39.450 3.821 -51.006 1.00 47.94 182 ASN A CA 1
ATOM 1400 C C . ASN A 1 182 ? 40.900 3.972 -51.467 1.00 47.94 182 ASN A C 1
ATOM 1402 O O . ASN A 1 182 ? 41.469 5.059 -51.376 1.00 47.94 182 ASN A O 1
ATOM 1406 N N . ASP A 1 183 ? 41.507 2.869 -51.903 1.00 44.62 183 ASP A N 1
ATOM 1407 C CA . ASP A 1 183 ? 42.770 2.914 -52.625 1.00 44.62 183 ASP A CA 1
ATOM 1408 C C . ASP A 1 183 ? 42.544 3.699 -53.927 1.00 44.62 183 ASP A C 1
ATOM 1410 O O . ASP A 1 183 ? 41.684 3.328 -54.734 1.00 44.62 183 ASP A O 1
ATOM 1414 N N . PRO A 1 184 ? 43.298 4.780 -54.182 1.00 47.44 184 PRO A N 1
ATOM 1415 C CA . PRO A 1 184 ? 43.120 5.599 -55.377 1.00 47.44 184 PRO A CA 1
ATOM 1416 C C . PRO A 1 184 ? 43.606 4.918 -56.672 1.00 47.44 184 PRO A C 1
ATOM 1418 O O . PRO A 1 184 ? 43.625 5.561 -57.718 1.00 47.44 184 PRO A O 1
ATOM 1421 N N . SER A 1 185 ? 43.993 3.636 -56.651 1.00 43.53 185 SER A N 1
ATOM 1422 C CA . SER A 1 185 ? 44.581 2.961 -57.819 1.00 43.53 185 SER A CA 1
ATOM 1423 C C . SER A 1 185 ? 43.584 2.273 -58.753 1.00 43.53 185 SER A C 1
ATOM 1425 O O . SER A 1 185 ? 44.003 1.795 -59.802 1.00 43.53 185 SER A O 1
ATOM 1427 N N . ASN A 1 186 ? 42.279 2.258 -58.450 1.00 40.53 186 ASN A N 1
ATOM 1428 C CA . ASN A 1 186 ? 41.287 1.599 -59.314 1.00 40.53 186 ASN A CA 1
ATOM 1429 C C . ASN A 1 186 ? 40.326 2.568 -60.022 1.00 40.53 186 ASN A C 1
ATOM 1431 O O . ASN A 1 186 ? 39.180 2.238 -60.322 1.00 40.53 186 ASN A O 1
ATOM 1435 N N . ALA A 1 187 ? 40.809 3.777 -60.315 1.00 41.06 187 ALA A N 1
ATOM 1436 C CA . ALA A 1 187 ? 40.141 4.743 -61.179 1.00 41.06 187 ALA A CA 1
ATOM 1437 C C . ALA A 1 187 ? 40.718 4.708 -62.605 1.00 41.06 187 ALA A C 1
ATOM 1439 O O . ALA A 1 187 ? 41.116 5.735 -63.145 1.00 41.06 187 ALA A O 1
ATOM 1440 N N . ALA A 1 188 ? 40.771 3.534 -63.233 1.00 38.62 188 ALA A N 1
ATOM 1441 C CA . ALA A 1 188 ? 40.902 3.455 -64.683 1.00 38.62 188 ALA A CA 1
ATOM 1442 C C . ALA A 1 188 ? 40.358 2.126 -65.214 1.00 38.62 188 ALA A C 1
ATOM 1444 O O . ALA A 1 188 ? 40.786 1.058 -64.801 1.00 38.62 188 ALA A O 1
ATOM 1445 N N . ALA A 1 189 ? 39.470 2.247 -66.200 1.00 35.62 189 ALA A N 1
ATOM 1446 C CA . ALA A 1 189 ? 38.947 1.194 -67.065 1.00 35.62 189 ALA A CA 1
ATOM 1447 C C . ALA A 1 189 ? 37.887 0.259 -66.455 1.00 35.62 189 ALA A C 1
ATOM 1449 O O . ALA A 1 189 ? 38.152 -0.857 -66.028 1.00 35.62 189 ALA A O 1
ATOM 1450 N N . THR A 1 190 ? 36.618 0.644 -66.588 1.00 30.28 190 THR A N 1
ATOM 1451 C CA . THR A 1 190 ? 35.793 0.161 -67.716 1.00 30.28 190 THR A CA 1
ATOM 1452 C C . THR A 1 190 ? 34.416 0.821 -67.666 1.00 30.28 190 THR A C 1
ATOM 1454 O O . THR A 1 190 ? 33.626 0.614 -66.751 1.00 30.28 190 THR A O 1
ATOM 1457 N N . GLY A 1 191 ? 34.120 1.662 -68.659 1.00 31.56 191 GLY A N 1
ATOM 1458 C CA . GLY A 1 191 ? 32.748 2.072 -68.927 1.00 31.56 191 GLY A CA 1
ATOM 1459 C C . GLY A 1 191 ? 32.017 0.959 -69.666 1.00 31.56 191 GLY A C 1
ATOM 1460 O O . GLY A 1 191 ? 32.618 0.320 -70.519 1.00 31.56 191 GLY A O 1
ATOM 1461 N N . THR A 1 192 ? 30.733 0.754 -69.366 1.00 28.08 192 THR A N 1
ATOM 1462 C CA . THR A 1 192 ? 29.643 0.675 -70.356 1.00 28.08 192 THR A CA 1
ATOM 1463 C C . THR A 1 192 ? 28.289 0.805 -69.634 1.00 28.08 192 THR A C 1
ATOM 1465 O O . THR A 1 192 ? 27.952 0.016 -68.764 1.00 28.08 192 THR A O 1
ATOM 1468 N N . SER A 1 193 ? 27.557 1.856 -70.011 1.00 29.86 193 SER A N 1
ATOM 1469 C CA . SER A 1 193 ? 26.098 2.073 -70.048 1.00 29.86 193 SER A CA 1
ATOM 1470 C C . SER A 1 193 ? 25.133 1.145 -69.279 1.00 29.86 193 SER A C 1
ATOM 1472 O O . SER A 1 193 ? 24.977 -0.015 -69.642 1.00 29.86 193 SER A O 1
ATOM 1474 N N . ALA A 1 194 ? 24.312 1.723 -68.386 1.00 28.55 194 ALA A N 1
ATOM 1475 C CA . ALA A 1 194 ? 22.868 1.448 -68.329 1.00 28.55 194 ALA A CA 1
ATOM 1476 C C . ALA A 1 194 ? 22.098 2.522 -67.528 1.00 28.55 194 ALA A C 1
ATOM 1478 O O . ALA A 1 194 ? 22.549 3.032 -66.509 1.00 28.55 194 ALA A O 1
ATOM 1479 N N . LYS A 1 195 ? 20.921 2.862 -68.057 1.00 30.25 195 LYS A N 1
ATOM 1480 C CA . LYS A 1 195 ? 19.975 3.930 -67.697 1.00 30.25 195 LYS A CA 1
ATOM 1481 C C . LYS A 1 195 ? 19.473 3.886 -66.240 1.00 30.25 195 LYS A C 1
ATOM 1483 O O . LYS A 1 195 ? 19.097 2.826 -65.756 1.00 30.25 195 LYS A O 1
ATOM 1488 N N . GLY A 1 196 ? 19.298 5.057 -65.618 1.00 26.83 196 GLY A N 1
ATOM 1489 C CA . GLY A 1 196 ? 18.557 5.219 -64.360 1.00 26.83 196 GLY A CA 1
ATOM 1490 C C . GLY A 1 196 ? 18.084 6.661 -64.147 1.00 26.83 196 GLY A C 1
ATOM 1491 O O . GLY A 1 196 ? 18.870 7.595 -64.238 1.00 26.83 196 GLY A O 1
ATOM 1492 N N . ALA A 1 197 ? 16.780 6.830 -63.936 1.00 27.80 197 ALA A N 1
ATOM 1493 C CA . ALA A 1 197 ? 16.026 8.081 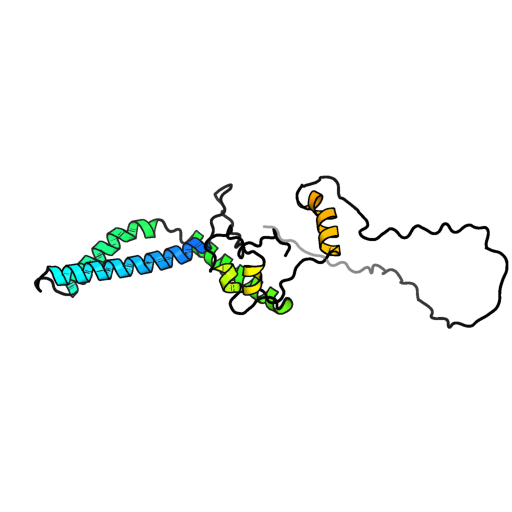-63.973 1.00 27.80 197 ALA A CA 1
ATOM 1494 C C . ALA A 1 197 ? 16.471 9.163 -62.966 1.00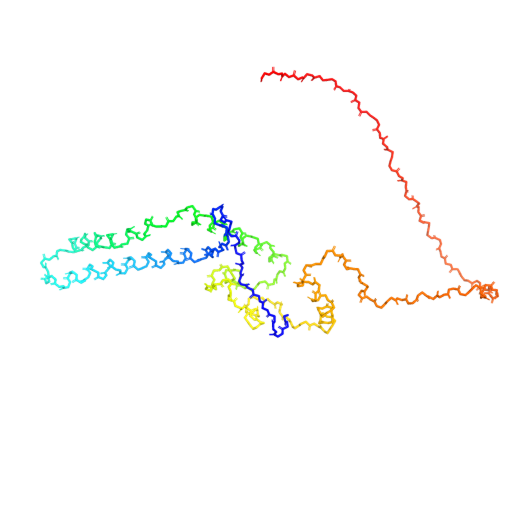 27.80 197 ALA A C 1
ATOM 1496 O O . ALA A 1 197 ? 16.752 8.896 -61.800 1.00 27.80 197 ALA A O 1
ATOM 1497 N N . ALA A 1 198 ? 16.452 10.418 -63.421 1.00 27.27 198 ALA A N 1
ATOM 1498 C CA . ALA A 1 198 ? 16.734 11.598 -62.616 1.00 27.27 198 ALA A CA 1
ATOM 1499 C C . ALA A 1 198 ? 15.542 11.969 -61.715 1.00 27.27 198 ALA A C 1
ATOM 1501 O O . ALA A 1 198 ? 14.495 12.389 -62.205 1.00 27.27 198 ALA A O 1
ATOM 1502 N N . VAL A 1 199 ? 15.733 11.915 -60.394 1.00 31.31 199 VAL A N 1
ATOM 1503 C CA . VAL A 1 199 ? 14.886 12.617 -59.417 1.00 31.31 199 VAL A CA 1
ATOM 1504 C C . VAL A 1 199 ? 15.696 13.777 -58.837 1.00 31.31 199 VAL A C 1
ATOM 1506 O O . VAL A 1 199 ? 16.658 13.581 -58.096 1.00 31.31 199 VAL A O 1
ATOM 1509 N N . LYS A 1 200 ? 15.325 15.008 -59.208 1.00 31.64 200 LYS A N 1
ATOM 1510 C CA . LYS A 1 200 ? 15.920 16.252 -58.694 1.00 31.64 200 LYS A CA 1
ATOM 1511 C C . LYS A 1 200 ? 15.531 16.444 -57.221 1.00 31.64 200 LYS A C 1
ATOM 1513 O O . LYS A 1 200 ? 14.357 16.642 -56.927 1.00 31.64 200 LYS A O 1
ATOM 1518 N N . ARG A 1 201 ? 16.504 16.461 -56.301 1.00 30.45 201 ARG A N 1
ATOM 1519 C CA . ARG A 1 201 ? 16.318 16.988 -54.934 1.00 30.45 201 ARG A CA 1
ATOM 1520 C C . ARG A 1 201 ? 16.684 18.474 -54.898 1.00 30.45 201 ARG A C 1
ATOM 1522 O O . ARG A 1 201 ? 17.821 18.854 -55.164 1.00 30.45 201 ARG A O 1
ATOM 1529 N N . SER A 1 202 ? 15.695 19.307 -54.590 1.00 30.89 202 SER A N 1
ATOM 1530 C CA . SER A 1 202 ? 15.805 20.749 -54.354 1.00 30.89 202 SER A CA 1
ATOM 1531 C C . SER A 1 202 ? 16.554 21.059 -53.050 1.00 30.89 202 SER A C 1
ATOM 1533 O O . SER A 1 202 ? 16.314 20.416 -52.029 1.00 30.89 202 SER A O 1
ATOM 1535 N N . LYS A 1 203 ? 17.438 22.068 -53.074 1.00 33.38 203 LYS A N 1
ATOM 1536 C CA . LYS A 1 203 ? 18.135 22.615 -51.892 1.00 33.38 203 LYS A CA 1
ATOM 1537 C C . LYS A 1 203 ? 17.144 23.295 -50.925 1.00 33.38 203 LYS A C 1
ATOM 1539 O O . LYS A 1 203 ? 16.248 23.984 -51.412 1.00 33.38 203 LYS A O 1
ATOM 1544 N N . PRO A 1 204 ? 17.319 23.199 -49.593 1.00 32.88 204 PRO A N 1
ATOM 1545 C CA . PRO A 1 204 ? 16.528 23.976 -48.648 1.00 32.88 204 PRO A CA 1
ATOM 1546 C C . PRO A 1 204 ? 17.091 25.400 -48.493 1.00 32.88 204 PRO A C 1
ATOM 1548 O O . PRO A 1 204 ? 18.265 25.602 -48.190 1.00 32.88 204 PRO A O 1
ATOM 1551 N N . THR A 1 205 ? 16.232 26.390 -48.723 1.00 34.56 205 THR A N 1
ATOM 1552 C CA . THR A 1 205 ? 16.458 27.829 -48.515 1.00 34.56 205 THR A CA 1
ATOM 1553 C C . THR A 1 205 ? 16.310 28.219 -47.041 1.00 34.56 205 THR A C 1
ATOM 1555 O O . THR A 1 205 ? 15.316 27.876 -46.406 1.00 34.56 205 THR A O 1
ATOM 1558 N N . ALA A 1 206 ? 17.277 28.978 -46.514 1.00 36.59 206 ALA A N 1
ATOM 1559 C CA . ALA A 1 206 ? 17.259 29.560 -45.168 1.00 36.59 206 ALA A CA 1
ATOM 1560 C C . ALA A 1 206 ? 16.164 30.644 -45.005 1.00 36.59 206 ALA A C 1
ATOM 1562 O O . ALA A 1 206 ? 15.881 31.364 -45.969 1.00 36.59 206 ALA A O 1
ATOM 1563 N N . PRO A 1 207 ? 15.562 30.819 -43.811 1.00 35.59 207 PRO A N 1
ATOM 1564 C CA . PRO A 1 207 ? 14.486 31.785 -43.618 1.00 35.59 207 PRO A CA 1
ATOM 1565 C C . PRO A 1 207 ? 15.016 33.213 -43.398 1.00 35.59 207 PRO A C 1
ATOM 1567 O O . PRO A 1 207 ? 15.905 33.459 -42.582 1.00 35.59 207 PRO A O 1
ATOM 1570 N N . LYS A 1 208 ? 14.428 34.175 -44.123 1.00 35.69 208 LYS A N 1
ATOM 1571 C CA . LYS A 1 208 ? 14.646 35.623 -43.966 1.00 35.69 208 LYS A CA 1
ATOM 1572 C C . LYS A 1 208 ? 13.944 36.145 -42.704 1.00 35.69 208 LYS A C 1
ATOM 1574 O O . LYS A 1 208 ? 12.755 35.906 -42.517 1.00 35.69 208 LYS A O 1
ATOM 1579 N N . ARG A 1 209 ? 14.659 36.930 -41.889 1.00 31.11 209 ARG A N 1
ATOM 1580 C CA . ARG A 1 209 ? 14.095 37.757 -40.804 1.00 31.11 209 ARG A CA 1
ATOM 1581 C C . ARG A 1 209 ? 13.296 38.914 -41.416 1.00 31.11 209 ARG A C 1
ATOM 1583 O O . ARG A 1 209 ? 13.865 39.727 -42.140 1.00 31.11 209 ARG A O 1
ATOM 1590 N N . SER A 1 210 ? 12.000 38.995 -41.124 1.00 34.53 210 SER A N 1
ATOM 1591 C CA . SER A 1 210 ? 11.145 40.132 -41.478 1.00 34.53 210 SER A CA 1
ATOM 1592 C C . SER A 1 210 ? 11.116 41.164 -40.350 1.00 34.53 210 SER A C 1
ATOM 1594 O O . SER A 1 210 ? 10.894 40.829 -39.187 1.00 34.53 210 SER A O 1
ATOM 1596 N N . ALA A 1 211 ? 11.341 42.420 -40.725 1.00 34.19 211 ALA A N 1
ATOM 1597 C CA . ALA A 1 211 ? 11.219 43.608 -39.895 1.00 34.19 211 ALA A CA 1
ATOM 1598 C C . ALA A 1 211 ? 9.750 44.055 -39.756 1.00 34.19 211 ALA A C 1
ATOM 1600 O O . ALA A 1 211 ? 8.967 43.913 -40.692 1.00 34.19 211 ALA A O 1
ATOM 1601 N N . GLY A 1 212 ? 9.417 44.660 -38.615 1.00 31.78 212 GLY A N 1
ATOM 1602 C CA . GLY A 1 212 ? 8.154 45.361 -38.342 1.00 31.78 212 GLY A CA 1
ATOM 1603 C C . GLY A 1 212 ? 7.773 45.215 -36.866 1.00 31.78 212 GLY A C 1
ATOM 1604 O O . GLY A 1 212 ? 7.929 44.142 -36.309 1.00 31.78 212 GLY A O 1
ATOM 1605 N N . ALA A 1 213 ? 7.303 46.205 -36.120 1.00 34.16 213 ALA A N 1
ATOM 1606 C CA . ALA A 1 213 ? 7.097 47.629 -36.322 1.00 34.16 213 ALA A CA 1
ATOM 1607 C C . ALA A 1 213 ? 7.044 48.259 -34.913 1.00 34.16 213 ALA A C 1
ATOM 1609 O O . ALA A 1 213 ? 6.605 47.622 -33.956 1.00 34.16 213 ALA A O 1
ATOM 1610 N N . ARG A 1 214 ? 7.492 49.510 -34.779 1.00 33.50 214 ARG A N 1
ATOM 1611 C CA . ARG A 1 214 ? 7.369 50.329 -33.561 1.00 33.50 214 ARG A CA 1
ATOM 1612 C C . ARG A 1 214 ? 5.902 50.474 -33.127 1.00 33.50 214 ARG A C 1
ATOM 1614 O O . ARG A 1 214 ? 5.088 50.827 -33.973 1.00 33.50 214 ARG A O 1
ATOM 1621 N N . ARG A 1 215 ? 5.609 50.392 -31.821 1.00 34.25 215 ARG A N 1
ATOM 1622 C CA . ARG A 1 215 ? 4.563 51.195 -31.149 1.00 34.25 215 ARG A CA 1
ATOM 1623 C C . ARG A 1 215 ? 4.928 51.452 -29.679 1.00 34.25 215 ARG A C 1
ATOM 1625 O O . ARG A 1 215 ? 5.261 50.531 -28.942 1.00 34.25 215 ARG A O 1
ATOM 1632 N N . ASN A 1 216 ? 4.897 52.733 -29.313 1.00 33.41 216 ASN A N 1
ATOM 1633 C CA . ASN A 1 216 ? 5.065 53.281 -27.965 1.00 33.41 216 ASN A CA 1
ATOM 1634 C C . ASN A 1 216 ? 3.902 52.860 -27.047 1.00 33.41 216 ASN A C 1
ATOM 1636 O O . ASN A 1 216 ? 2.777 52.773 -27.524 1.00 33.41 216 ASN A O 1
ATOM 1640 N N . SER A 1 217 ? 4.149 52.740 -25.735 1.00 33.53 217 SER A N 1
ATOM 1641 C CA . SER A 1 217 ? 3.802 53.773 -24.734 1.00 33.53 217 SER A CA 1
ATOM 1642 C C . SER A 1 217 ? 3.382 53.206 -23.363 1.00 33.53 217 SER A C 1
ATOM 1644 O O . SER A 1 217 ? 2.489 52.372 -23.281 1.00 33.53 217 SER A O 1
ATOM 1646 N N . VAL A 1 218 ? 3.959 53.822 -22.323 1.00 38.59 218 VAL A N 1
ATOM 1647 C CA . VAL A 1 218 ? 3.446 54.049 -20.954 1.00 38.59 218 VAL A CA 1
ATOM 1648 C C . VAL A 1 218 ? 3.574 52.928 -19.908 1.00 38.59 218 VAL A C 1
ATOM 1650 O O . VAL A 1 218 ? 2.859 51.935 -19.885 1.00 38.59 218 VAL A O 1
ATOM 1653 N N . ARG A 1 219 ? 4.470 53.211 -18.955 1.00 40.25 219 ARG A N 1
ATOM 1654 C CA . ARG A 1 219 ? 4.573 52.668 -17.593 1.00 40.25 219 ARG A CA 1
ATOM 1655 C C . ARG A 1 219 ? 3.691 53.523 -16.668 1.00 40.25 219 ARG A C 1
ATOM 1657 O O . ARG A 1 219 ? 3.709 54.743 -16.842 1.00 40.25 219 ARG A O 1
ATOM 1664 N N . PRO A 1 220 ? 3.079 52.962 -15.617 1.00 44.78 220 PRO A N 1
ATOM 1665 C CA . PRO A 1 220 ? 2.876 53.737 -14.404 1.00 44.78 220 PRO A CA 1
ATOM 1666 C C . PRO A 1 220 ? 3.591 53.081 -13.223 1.00 44.78 220 PRO A C 1
ATOM 1668 O O . PRO A 1 220 ? 3.458 51.893 -12.947 1.00 44.78 220 PRO A O 1
ATOM 1671 N N . THR A 1 221 ? 4.378 53.902 -12.542 1.00 45.56 221 THR A N 1
ATOM 1672 C CA . THR A 1 221 ? 4.849 53.696 -11.176 1.00 45.56 221 THR A CA 1
ATOM 1673 C C . THR A 1 221 ? 3.770 54.147 -10.197 1.00 45.56 221 THR A C 1
ATOM 1675 O O . THR A 1 221 ? 3.326 55.294 -10.286 1.00 45.56 221 THR A O 1
ATOM 1678 N N . LYS A 1 222 ? 3.433 53.299 -9.231 1.00 45.59 222 LYS A N 1
ATOM 1679 C CA . LYS A 1 222 ? 3.505 53.597 -7.796 1.00 45.59 222 LYS A CA 1
ATOM 1680 C C . LYS A 1 222 ? 3.547 52.283 -7.033 1.00 45.59 222 LYS A C 1
ATOM 1682 O O . LYS A 1 222 ? 2.823 51.358 -7.458 1.00 45.59 222 LYS A O 1
#

Foldseek 3Di:
DAQPDWDFFQDLQQDDPPDPPDDDQLLCQVVVVVVLVVVLVVQLVVQLVVCCVVCVNVDDSVRSSVVSCVVSCVVCVVVVVVDDVVSNVSSVVSLVVSLVVVVVVCVVVVWFDPCLNVCSRHVDPDRPDTCGLVNSVVTTVDGDHDDPLVVVVCVVCVVVVVDPDPDDDDDDSDPPPPPPPPDVPPPDDDDDDDDDDDDDDDDDDDDDDDDDDDDDDDDDDD

Radius of gyration: 34.64 Å; chains: 1; bounding box: 74×69×107 Å